Protein AF-A0A368GY39-F1 (afdb_monomer)

Mean predicted aligned error: 15.35 Å

Radius of gyration: 27.42 Å; Cα contacts (8 Å, |Δi|>4): 66; chains: 1; bounding box: 76×45×82 Å

InterPro domains:
  IPR006603 PQ-loop repeat [PF04193] (67-121)
  IPR006603 PQ-loop repeat [SM00679] (81-112)
  IPR051415 Lysosomal/Vacuolar Amino Acid Transporter 1 [PTHR16201] (25-160)

Solvent-accessible surface area (backbone atoms only — not comparable to full-atom values): 10770 Å² total; per-residue (Å²): 143,85,81,95,78,90,88,80,71,76,75,67,58,60,67,63,50,58,67,48,60,71,62,62,65,78,75,72,81,86,69,96,78,90,82,91,85,83,91,85,89,80,92,65,90,56,59,68,61,51,57,61,60,58,65,46,59,99,66,52,94,46,73,66,50,50,50,51,47,51,53,39,38,51,51,33,50,52,50,52,64,56,47,51,59,51,54,51,50,35,64,74,64,59,46,58,84,93,64,65,63,66,59,51,53,54,50,35,53,54,24,48,53,50,36,49,51,53,61,74,65,52,84,45,72,64,58,46,62,56,45,36,38,62,40,48,33,25,47,49,46,36,54,55,47,52,52,51,52,52,50,38,54,56,33,52,52,54,53,48,55,54,52,52,54,54,48,53,56,54,53,59,55,57,68,72,76,114

Sequence (178 aa):
MGYSFFKGSTIVVPCIALSSLGSFCLLSDNSYAPRAARSAPVAINTRSYLEHALQMWPIFESYTDMLGYIVGSVAALCYFGGRIPQIIKNYQRKSCAGLSLLMFYIIVAGNLTYGVSVLLATTGWLFFLRHLPWLAGSLGCVMFDIVVISQYYYYSKKKQESADIERERLLENSDHDE

Foldseek 3Di:
DDDDDPPPPPVVVVVVVVVVVVVVVVVPPPDPDDDDDDDDDDDDPPVVVVVVVVVPPPLDPDPVLVVVLVVLQVVLVVVVVVLVVVLVVLVVVLAPPPDDLVVLVVLLVVLVVVLVVQVVVDPDPSSCVSCVSSNSSSVVSNVSSVSSVVSNVSSVVVVVVVVVVVVVVVVVVVVVVD

pLDDT: mean 73.0, std 19.27, range [34.75, 94.75]

Structure (mmCIF, N/CA/C/O backbone):
data_AF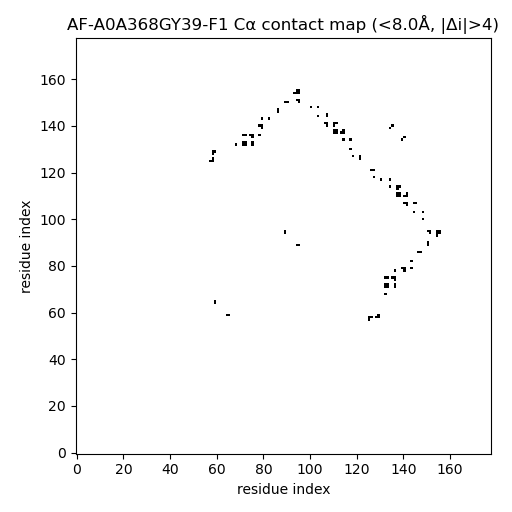-A0A368GY39-F1
#
_entry.id   AF-A0A368GY39-F1
#
loop_
_atom_site.group_PDB
_atom_site.id
_atom_site.type_symbol
_atom_site.label_atom_id
_atom_site.label_alt_id
_atom_site.label_comp_id
_atom_site.label_asym_id
_atom_site.label_entity_id
_atom_site.label_seq_id
_atom_site.pdbx_PDB_ins_code
_atom_site.Cartn_x
_atom_site.Cartn_y
_atom_site.Cartn_z
_atom_site.occupancy
_atom_site.B_iso_or_equiv
_atom_site.auth_seq_id
_atom_site.auth_comp_id
_atom_site.auth_asym_id
_atom_site.auth_atom_id
_atom_site.pdbx_PDB_model_num
ATOM 1 N N . MET A 1 1 ? -3.976 32.400 25.950 1.00 40.94 1 MET A N 1
ATOM 2 C CA . MET A 1 1 ? -4.988 31.388 25.581 1.00 40.94 1 MET A CA 1
ATOM 3 C C . MET A 1 1 ? -4.713 30.961 24.148 1.00 40.94 1 MET A C 1
ATOM 5 O O . MET A 1 1 ? -4.960 31.742 23.242 1.00 40.94 1 MET A O 1
ATOM 9 N N . GLY A 1 2 ? -4.104 29.797 23.944 1.00 42.91 2 GLY A N 1
ATOM 10 C CA . GLY A 1 2 ? -3.821 29.264 22.615 1.00 42.91 2 GLY A CA 1
ATOM 11 C C . GLY A 1 2 ? -4.377 27.857 22.499 1.00 42.91 2 GLY A C 1
ATOM 12 O O . GLY A 1 2 ? -4.103 27.061 23.381 1.00 42.91 2 GLY A O 1
ATOM 13 N N . TYR A 1 3 ? -5.121 27.596 21.425 1.00 38.47 3 TYR A N 1
ATOM 14 C CA . TYR A 1 3 ? -5.355 26.297 20.782 1.00 38.47 3 TYR A CA 1
ATOM 15 C C . TYR A 1 3 ? -5.772 26.650 19.341 1.00 38.47 3 TYR A C 1
ATOM 17 O O . TYR A 1 3 ? -6.801 27.276 19.129 1.00 38.47 3 TYR A O 1
ATOM 25 N N . SER A 1 4 ? -4.876 26.573 18.355 1.00 44.72 4 SER A N 1
ATOM 26 C CA . SER A 1 4 ? -4.521 25.346 17.629 1.00 44.72 4 SER A CA 1
ATOM 27 C C . SER A 1 4 ? -5.750 24.701 16.974 1.00 44.72 4 SER A C 1
ATOM 29 O O . SER A 1 4 ? -6.229 23.653 17.391 1.00 44.72 4 SER A O 1
ATOM 31 N N . PHE A 1 5 ? -6.273 25.362 15.943 1.00 41.69 5 PHE A N 1
ATOM 32 C CA . PHE A 1 5 ? -7.266 24.822 15.018 1.00 41.69 5 PHE A CA 1
ATOM 33 C C . PHE A 1 5 ? -6.799 25.207 13.606 1.00 41.69 5 PHE A C 1
ATOM 35 O O . PHE A 1 5 ? -6.302 26.311 13.418 1.00 41.69 5 PHE A O 1
ATOM 42 N N . PHE A 1 6 ? -6.895 24.288 12.643 1.00 38.88 6 PHE A N 1
ATOM 43 C CA . PHE A 1 6 ? -6.307 24.344 11.288 1.00 38.88 6 PHE A CA 1
ATOM 44 C C . PHE A 1 6 ? -4.801 24.044 11.142 1.00 38.88 6 PHE A C 1
ATOM 46 O O . PHE A 1 6 ? -4.017 24.835 10.628 1.00 38.88 6 PHE A O 1
ATOM 53 N N . LYS A 1 7 ? -4.402 22.809 11.470 1.00 38.75 7 LYS A N 1
ATOM 54 C CA . LYS A 1 7 ? -3.185 22.176 10.911 1.00 38.75 7 LYS A CA 1
ATOM 55 C C . LYS A 1 7 ? -3.458 20.754 10.388 1.00 38.75 7 LYS A C 1
ATOM 57 O O . LYS A 1 7 ? -2.655 19.850 10.573 1.00 38.75 7 LYS A O 1
ATOM 62 N N . GLY A 1 8 ? -4.625 20.547 9.766 1.00 42.16 8 GLY A N 1
ATOM 63 C CA . GLY A 1 8 ? -5.087 19.225 9.307 1.00 42.16 8 GLY A CA 1
ATOM 64 C C . GLY A 1 8 ? -4.958 18.941 7.804 1.00 42.16 8 GLY A C 1
ATOM 65 O O . GLY A 1 8 ? -4.873 17.779 7.425 1.00 42.16 8 GLY A O 1
ATOM 66 N N . SER A 1 9 ? -4.902 19.964 6.942 1.00 48.09 9 SER A N 1
ATOM 67 C CA . SER A 1 9 ? -5.079 19.768 5.486 1.00 48.09 9 SER A CA 1
ATOM 68 C C . SER A 1 9 ? -3.835 20.038 4.629 1.00 48.09 9 SER A C 1
ATOM 70 O O . SER A 1 9 ? -3.860 19.815 3.424 1.00 48.09 9 SER A O 1
ATOM 72 N N . THR A 1 10 ? -2.721 20.476 5.220 1.00 43.72 10 THR A N 1
ATOM 73 C CA . THR A 1 10 ? -1.521 20.902 4.466 1.00 43.72 10 THR A CA 1
ATOM 74 C C . THR A 1 10 ? -0.549 19.754 4.144 1.00 43.72 10 THR A C 1
ATOM 76 O O . THR A 1 10 ? 0.378 19.943 3.369 1.00 43.72 10 THR A O 1
ATOM 79 N N . ILE A 1 11 ? -0.760 18.546 4.685 1.00 50.62 11 ILE A N 1
ATOM 80 C CA . ILE A 1 11 ? 0.135 17.385 4.470 1.00 50.62 11 ILE A CA 1
ATOM 81 C C . ILE A 1 11 ? -0.297 16.508 3.283 1.00 50.62 11 ILE A C 1
ATOM 83 O O . ILE A 1 11 ? 0.504 15.733 2.774 1.00 50.62 11 ILE A O 1
ATOM 87 N N . VAL A 1 12 ? -1.532 16.645 2.790 1.00 48.19 12 VAL A N 1
ATOM 88 C CA . VAL A 1 12 ? -2.035 15.805 1.682 1.00 48.19 12 VAL A CA 1
ATOM 89 C C . VAL A 1 12 ? -1.758 16.434 0.307 1.00 48.19 12 VAL A C 1
ATOM 91 O O . VAL A 1 12 ? -1.612 15.734 -0.690 1.00 48.19 12 VAL A O 1
ATOM 94 N N . VAL A 1 13 ? -1.587 17.757 0.262 1.00 45.22 13 VAL A N 1
ATOM 95 C CA . VAL A 1 13 ? -1.298 18.530 -0.958 1.00 45.22 13 VAL A CA 1
ATOM 96 C C . VAL A 1 13 ? 0.138 18.354 -1.513 1.00 45.22 13 VAL A C 1
ATOM 98 O O . VAL A 1 13 ? 0.280 18.333 -2.736 1.00 45.22 13 VAL A O 1
ATOM 101 N N . PRO A 1 14 ? 1.212 18.133 -0.722 1.00 47.28 14 PRO A N 1
ATOM 102 C CA . PRO A 1 14 ? 2.559 17.972 -1.276 1.00 47.28 14 PRO A CA 1
ATOM 103 C C . PRO A 1 14 ? 2.779 16.617 -1.970 1.00 47.28 14 PRO A C 1
ATOM 105 O O . PRO A 1 14 ? 3.635 16.516 -2.845 1.00 47.28 14 PRO A O 1
ATOM 108 N N . CYS A 1 15 ? 2.012 15.575 -1.632 1.00 47.25 15 CYS A N 1
ATOM 109 C CA . CYS A 1 15 ? 2.195 14.240 -2.219 1.00 47.25 15 CYS A CA 1
ATOM 110 C C . CYS A 1 15 ? 1.589 14.106 -3.625 1.00 47.25 15 CYS A C 1
ATOM 112 O O . CYS A 1 15 ? 2.069 13.296 -4.411 1.00 47.25 15 CYS A O 1
ATOM 114 N N . ILE A 1 16 ? 0.589 14.927 -3.963 1.00 52.94 16 ILE A N 1
ATOM 115 C CA . ILE A 1 16 ? 0.012 14.996 -5.317 1.00 52.94 16 ILE A CA 1
ATOM 116 C C . ILE A 1 16 ? 0.811 15.976 -6.200 1.00 52.94 16 ILE A C 1
ATOM 118 O O . ILE A 1 16 ? 0.886 15.808 -7.412 1.00 52.94 16 ILE A O 1
ATOM 122 N N . ALA A 1 17 ? 1.494 16.963 -5.608 1.00 43.97 17 ALA A N 1
ATOM 123 C CA . ALA A 1 17 ? 2.395 17.849 -6.348 1.00 43.97 17 ALA A CA 1
ATOM 124 C C . ALA A 1 17 ? 3.682 17.134 -6.815 1.00 43.97 17 ALA A C 1
ATOM 126 O O . ALA A 1 17 ? 4.183 17.407 -7.907 1.00 43.97 17 ALA A O 1
ATOM 127 N N . LEU A 1 18 ? 4.196 16.169 -6.044 1.00 51.00 18 LEU A N 1
ATOM 128 C CA . LEU A 1 18 ? 5.424 15.438 -6.393 1.00 51.00 18 LEU A CA 1
ATOM 129 C C . LEU A 1 18 ? 5.254 14.448 -7.558 1.00 51.00 18 LEU A C 1
ATOM 131 O O . LEU A 1 18 ? 6.231 14.173 -8.250 1.00 51.00 18 LEU A O 1
ATOM 135 N N . SER A 1 19 ? 4.037 13.978 -7.849 1.00 51.28 19 SER A N 1
ATOM 136 C CA . SER A 1 19 ? 3.765 13.216 -9.078 1.00 51.28 19 SER A CA 1
ATOM 137 C C . SER A 1 19 ? 3.679 14.104 -10.327 1.00 51.28 19 SER A C 1
ATOM 139 O O . SER A 1 19 ? 3.846 13.608 -11.439 1.00 51.28 19 SER A O 1
ATOM 141 N N . SER A 1 20 ? 3.496 15.421 -10.169 1.00 49.22 20 SER A N 1
ATOM 142 C CA . SER A 1 20 ? 3.434 16.372 -11.291 1.00 49.22 20 SER A CA 1
ATOM 143 C C . SER A 1 20 ? 4.799 16.935 -11.716 1.00 49.22 20 SER A C 1
ATOM 145 O O . SER A 1 20 ? 4.972 17.302 -12.876 1.00 49.22 20 SER A O 1
ATOM 147 N N . LEU A 1 21 ? 5.808 16.917 -10.836 1.00 49.69 21 LEU A N 1
ATOM 148 C CA . LEU A 1 21 ? 7.171 17.363 -11.169 1.00 49.69 21 LEU A CA 1
ATOM 149 C C . LEU A 1 21 ? 7.910 16.400 -12.113 1.00 49.69 21 LEU A C 1
ATOM 151 O O . LEU A 1 21 ? 8.754 16.839 -12.887 1.00 49.69 21 LEU A O 1
ATOM 155 N N . GLY A 1 22 ? 7.546 15.113 -12.126 1.00 43.81 22 GLY A N 1
ATOM 156 C CA . GLY A 1 22 ? 8.064 14.156 -13.112 1.00 43.81 22 GLY A CA 1
ATOM 157 C C . GLY A 1 22 ? 7.484 14.350 -14.519 1.00 43.81 22 GLY A C 1
ATOM 158 O O . GLY A 1 22 ? 8.148 14.040 -15.502 1.00 43.81 22 GLY A O 1
ATOM 159 N N . SER A 1 23 ? 6.272 14.908 -14.628 1.00 47.88 23 SER A N 1
ATOM 160 C CA . SER A 1 23 ? 5.626 15.183 -15.923 1.00 47.88 23 SER A CA 1
ATOM 161 C C . SER A 1 23 ? 5.999 16.546 -16.517 1.00 47.88 23 SER A C 1
ATOM 163 O O . SER A 1 23 ? 5.794 16.757 -17.708 1.00 47.88 23 SER A O 1
ATOM 165 N N . PHE A 1 24 ? 6.581 17.463 -15.737 1.00 44.16 24 PHE A N 1
ATOM 166 C CA . PHE A 1 24 ? 6.947 18.798 -16.230 1.00 44.16 24 PHE A CA 1
ATOM 167 C C . PHE A 1 24 ? 8.314 18.849 -16.939 1.00 44.16 24 PHE A C 1
ATOM 169 O O . PHE A 1 24 ? 8.590 19.798 -17.668 1.00 44.16 24 PHE A O 1
ATOM 176 N N . CYS A 1 25 ? 9.151 17.813 -16.808 1.00 46.44 25 CYS A N 1
ATOM 177 C CA . CYS A 1 25 ? 10.427 17.729 -17.534 1.00 46.44 25 CYS A CA 1
ATOM 178 C C . CYS A 1 25 ? 10.303 17.163 -18.961 1.00 46.44 25 CYS A C 1
ATOM 180 O O . CYS A 1 25 ? 11.253 17.273 -19.726 1.00 46.44 25 CYS A O 1
ATOM 182 N N . LEU A 1 26 ? 9.150 16.606 -19.358 1.00 48.50 26 LEU A N 1
ATOM 183 C CA . LEU A 1 26 ? 8.950 16.052 -20.710 1.00 48.50 26 LEU A CA 1
ATOM 184 C C . LEU A 1 26 ? 8.443 17.071 -21.744 1.00 48.50 26 LEU A C 1
ATOM 186 O O . LEU A 1 26 ? 8.218 16.711 -22.896 1.00 48.50 26 LEU A O 1
ATOM 190 N N . LEU A 1 27 ? 8.288 18.344 -21.364 1.00 44.12 27 LEU A N 1
ATOM 191 C CA . LEU A 1 27 ? 7.911 19.428 -22.282 1.00 44.12 27 LEU A CA 1
ATOM 192 C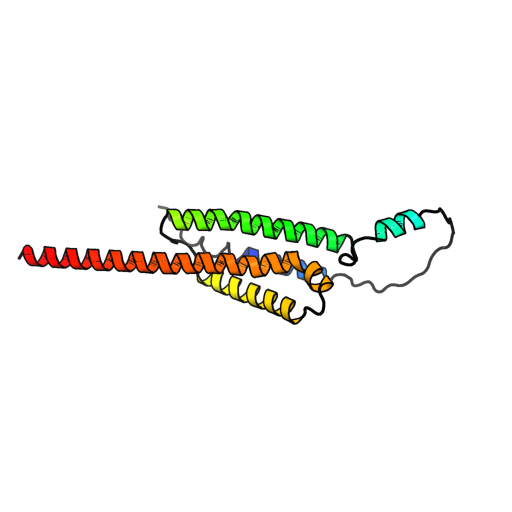 C . LEU A 1 27 ? 9.052 20.420 -22.576 1.00 44.12 27 LEU A C 1
ATOM 194 O O . LEU A 1 27 ? 8.808 21.442 -23.211 1.00 44.12 27 LEU A O 1
ATOM 198 N N . SER A 1 28 ? 10.295 20.123 -22.170 1.00 44.12 28 SER A N 1
ATOM 199 C CA . SER A 1 28 ? 11.453 21.008 -22.389 1.00 44.12 28 SER A CA 1
ATOM 200 C C . SER A 1 28 ? 12.537 20.433 -23.312 1.00 44.12 28 SER A C 1
ATOM 202 O O . SER A 1 28 ? 13.692 20.825 -23.191 1.00 44.12 28 SER A O 1
ATOM 204 N N . ASP A 1 29 ? 12.186 19.575 -24.269 1.00 38.53 29 ASP A N 1
ATOM 205 C CA . ASP A 1 29 ? 13.062 19.281 -25.414 1.00 38.53 29 ASP A CA 1
ATOM 206 C C . ASP A 1 29 ? 12.445 19.827 -26.704 1.00 38.53 29 ASP A C 1
ATOM 208 O O . ASP A 1 29 ? 12.032 19.115 -27.617 1.00 38.53 29 ASP A O 1
ATOM 212 N N . ASN A 1 30 ? 12.386 21.158 -26.775 1.00 52.69 30 ASN A N 1
ATOM 213 C CA . ASN A 1 30 ? 12.354 21.851 -28.053 1.00 52.69 30 ASN A CA 1
ATOM 214 C C . ASN A 1 30 ? 13.797 22.044 -28.525 1.00 52.69 30 ASN A C 1
ATOM 216 O O . ASN A 1 30 ? 14.423 23.050 -28.195 1.00 52.69 30 ASN A O 1
ATOM 220 N N . SER A 1 31 ? 14.331 21.083 -29.277 1.00 39.62 31 SER A N 1
ATOM 221 C CA . SER A 1 31 ? 15.479 21.294 -30.169 1.00 39.62 31 SER A CA 1
ATOM 222 C C . SER A 1 31 ? 15.556 20.190 -31.223 1.00 39.62 31 SER A C 1
ATOM 224 O O . SER A 1 31 ? 16.428 19.327 -31.210 1.00 39.62 31 SER A O 1
ATOM 226 N N . TYR A 1 32 ? 14.657 20.262 -32.206 1.00 41.59 32 TYR A N 1
ATOM 227 C CA . TYR A 1 32 ? 15.000 19.823 -33.555 1.00 41.59 32 TYR A CA 1
ATOM 228 C C . TYR A 1 32 ? 16.044 20.800 -34.115 1.00 41.59 32 TYR A C 1
ATOM 230 O O . TYR A 1 32 ? 15.699 21.907 -34.520 1.00 41.59 32 TYR A O 1
ATOM 238 N N . ALA A 1 33 ? 17.317 20.407 -34.152 1.00 36.38 33 ALA A N 1
ATOM 239 C CA . ALA A 1 33 ? 18.326 21.081 -34.968 1.00 36.38 33 ALA A CA 1
ATOM 240 C C . ALA A 1 33 ? 19.382 20.073 -35.470 1.00 36.38 33 ALA A C 1
ATOM 242 O O . ALA A 1 33 ? 20.082 19.467 -34.659 1.00 36.38 33 ALA A O 1
ATOM 243 N N . PRO A 1 34 ? 19.527 19.881 -36.795 1.00 54.12 34 PRO A N 1
ATOM 244 C CA . PRO A 1 34 ? 20.523 18.992 -37.383 1.00 54.12 34 PRO A CA 1
ATOM 245 C C . PRO A 1 34 ? 21.789 19.770 -37.782 1.00 54.12 34 PRO A C 1
ATOM 247 O O . PRO A 1 34 ? 21.674 20.815 -38.418 1.00 54.12 34 PRO A O 1
ATOM 250 N N . ARG A 1 35 ? 23.001 19.246 -37.527 1.00 34.75 35 ARG A N 1
ATOM 251 C CA . ARG A 1 35 ? 24.164 19.468 -38.417 1.00 34.75 35 ARG A CA 1
ATOM 252 C C . ARG A 1 35 ? 25.357 18.559 -38.116 1.00 34.75 35 ARG A C 1
ATOM 254 O O . ARG A 1 35 ? 25.792 18.412 -36.983 1.00 34.75 35 ARG A O 1
ATOM 261 N N . ALA A 1 36 ? 25.899 18.019 -39.200 1.00 45.38 36 ALA A N 1
ATOM 262 C CA . ALA A 1 36 ? 27.104 17.212 -39.308 1.00 45.38 36 ALA A CA 1
ATOM 263 C C . ALA A 1 36 ? 28.407 17.893 -38.836 1.00 45.38 36 ALA A C 1
ATOM 265 O O . ALA A 1 36 ? 28.586 19.090 -39.056 1.00 45.38 36 ALA A O 1
ATOM 266 N N . ALA A 1 37 ? 29.332 17.081 -38.301 1.00 37.97 37 ALA A N 1
ATOM 267 C CA . ALA A 1 37 ? 30.807 17.202 -38.253 1.00 37.97 37 ALA A CA 1
ATOM 268 C C . ALA A 1 37 ? 31.296 16.173 -37.202 1.00 37.97 37 ALA A C 1
ATOM 270 O O . ALA A 1 37 ? 30.699 16.101 -36.142 1.00 37.97 37 ALA A O 1
ATOM 271 N N . ARG A 1 38 ? 32.330 15.337 -37.330 1.00 35.88 38 ARG A N 1
ATOM 272 C CA . ARG A 1 38 ? 33.527 15.263 -38.174 1.00 35.88 38 ARG A CA 1
ATOM 273 C C . ARG A 1 38 ? 34.103 13.836 -38.053 1.00 35.88 38 ARG A C 1
ATOM 275 O O . ARG A 1 38 ? 33.939 13.171 -37.039 1.00 35.88 38 ARG A O 1
ATOM 282 N N . SER A 1 39 ? 34.810 13.421 -39.092 1.00 40.66 39 SER A N 1
ATOM 283 C CA . SER A 1 39 ? 35.635 12.215 -39.247 1.00 40.66 39 SER A CA 1
ATOM 284 C C . SER A 1 39 ? 36.814 12.084 -38.263 1.00 40.66 39 SER A C 1
ATOM 286 O O . SER A 1 39 ? 37.534 13.064 -38.088 1.00 40.66 39 SER A O 1
ATOM 288 N N . ALA A 1 40 ? 37.094 10.869 -37.762 1.00 40.62 40 ALA A N 1
ATOM 289 C CA . ALA A 1 40 ? 38.369 10.131 -37.937 1.00 40.62 40 ALA A CA 1
ATOM 290 C C . ALA A 1 40 ? 38.369 8.778 -37.167 1.00 40.62 40 ALA A C 1
ATOM 292 O O . ALA A 1 40 ? 37.724 8.686 -36.122 1.00 40.62 40 ALA A O 1
ATOM 293 N N . PRO A 1 41 ? 39.068 7.728 -37.654 1.00 54.53 41 PRO A N 1
ATOM 294 C CA . PRO A 1 41 ? 38.954 6.359 -37.153 1.00 54.53 41 PRO A CA 1
ATOM 295 C C . PRO A 1 41 ? 40.089 5.980 -36.188 1.00 54.53 41 PRO A C 1
ATOM 297 O O . PRO A 1 41 ? 41.255 6.226 -36.477 1.00 54.53 41 PRO A O 1
ATOM 300 N N . VAL A 1 42 ? 39.768 5.282 -35.097 1.00 43.88 42 VAL A N 1
ATOM 301 C CA . VAL A 1 42 ? 40.723 4.443 -34.354 1.00 43.88 42 VAL A CA 1
ATOM 302 C C . VAL A 1 42 ? 39.982 3.182 -33.911 1.00 43.88 42 VAL A C 1
ATOM 304 O O . VAL A 1 42 ? 39.212 3.181 -32.954 1.00 43.88 42 VAL A O 1
ATOM 307 N N . ALA A 1 43 ? 40.188 2.104 -34.664 1.00 51.34 43 ALA A N 1
ATOM 308 C CA . ALA A 1 43 ? 39.744 0.764 -34.314 1.00 51.34 43 ALA A CA 1
ATOM 309 C C . ALA A 1 43 ? 40.665 0.203 -33.218 1.00 51.34 43 ALA A C 1
ATOM 311 O O . ALA A 1 43 ? 41.642 -0.481 -33.503 1.00 51.34 43 ALA A O 1
ATOM 312 N N . ILE A 1 44 ? 40.372 0.525 -31.957 1.00 51.97 44 ILE A N 1
ATOM 313 C CA . ILE A 1 44 ? 40.875 -0.241 -30.811 1.00 51.97 44 ILE A CA 1
ATOM 314 C C . ILE A 1 44 ? 39.860 -1.348 -30.533 1.00 51.97 44 ILE A C 1
ATOM 316 O O . ILE A 1 44 ? 38.650 -1.144 -30.645 1.00 51.97 44 ILE A O 1
ATOM 320 N N . ASN A 1 45 ? 40.371 -2.535 -30.217 1.00 55.25 45 ASN A N 1
ATOM 321 C CA . ASN A 1 45 ? 39.653 -3.781 -29.948 1.00 55.25 45 ASN A CA 1
ATOM 322 C C . ASN A 1 45 ? 38.824 -3.716 -28.640 1.00 55.25 45 ASN A C 1
ATOM 324 O O . ASN A 1 45 ? 38.944 -4.558 -27.759 1.00 55.25 45 ASN A O 1
ATOM 328 N N . THR A 1 46 ? 38.009 -2.672 -28.486 1.00 53.97 46 THR A N 1
ATOM 329 C CA . THR A 1 46 ? 37.111 -2.422 -27.351 1.00 53.97 46 THR A CA 1
ATOM 330 C C . THR A 1 46 ? 35.781 -3.149 -27.533 1.00 53.97 46 THR A C 1
ATOM 332 O O . THR A 1 46 ? 35.051 -3.356 -26.568 1.00 53.97 46 THR A O 1
ATOM 335 N N . ARG A 1 47 ? 35.456 -3.567 -28.766 1.00 52.81 47 ARG A N 1
ATOM 336 C CA . ARG A 1 47 ? 34.181 -4.222 -29.070 1.00 52.81 47 ARG A CA 1
ATOM 337 C C . ARG A 1 47 ? 34.002 -5.543 -28.326 1.00 52.81 47 ARG A C 1
ATOM 339 O O . ARG A 1 47 ? 32.923 -5.764 -27.813 1.00 52.81 47 ARG A O 1
ATOM 346 N N . SER A 1 48 ? 35.021 -6.383 -28.161 1.00 50.94 48 SER A N 1
ATOM 347 C CA . SER A 1 48 ? 34.819 -7.712 -27.551 1.00 50.94 48 SER A CA 1
ATOM 348 C C . SER A 1 48 ? 34.380 -7.666 -26.079 1.00 50.94 48 SER A C 1
ATOM 350 O O . SER A 1 48 ? 33.514 -8.441 -25.678 1.00 50.94 48 SER A O 1
ATOM 352 N N . TYR A 1 49 ? 34.917 -6.732 -25.290 1.00 49.28 49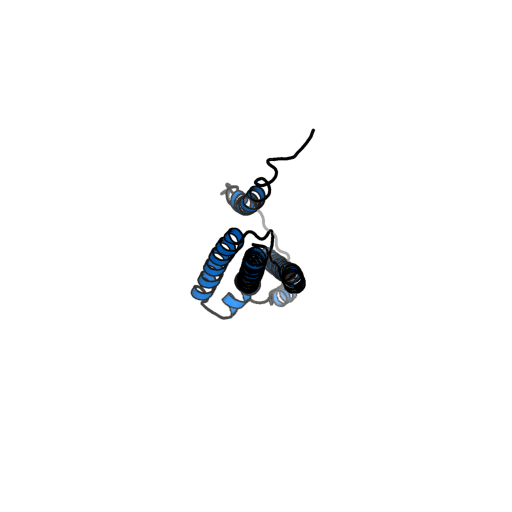 TYR A N 1
ATOM 353 C CA . TYR A 1 49 ? 34.538 -6.535 -23.886 1.00 49.28 49 TYR A CA 1
ATOM 354 C C . TYR A 1 49 ? 33.206 -5.805 -23.739 1.00 49.28 49 TYR A C 1
ATOM 356 O O . TYR A 1 49 ? 32.436 -6.110 -22.832 1.00 49.28 49 TYR A O 1
ATOM 364 N N . LEU A 1 50 ? 32.920 -4.870 -24.647 1.00 50.59 50 LEU A N 1
ATOM 365 C CA . LEU A 1 50 ? 31.657 -4.141 -24.673 1.00 50.59 50 LEU A CA 1
ATOM 366 C C . LEU A 1 50 ? 30.506 -5.058 -25.099 1.00 50.59 50 LEU A C 1
ATOM 368 O O . LEU A 1 50 ? 29.443 -4.963 -24.516 1.00 50.59 50 LEU A O 1
ATOM 372 N N . GLU A 1 51 ? 30.736 -6.006 -26.010 1.00 46.84 51 GLU A N 1
ATOM 373 C CA . GLU A 1 51 ? 29.766 -7.029 -26.434 1.00 46.84 51 GLU A CA 1
ATOM 374 C C . GLU A 1 51 ? 29.496 -8.076 -25.329 1.00 46.84 51 GLU A C 1
ATOM 376 O O . GLU A 1 51 ? 28.367 -8.530 -25.181 1.00 46.84 51 GLU A O 1
ATOM 381 N N . HIS A 1 52 ? 30.483 -8.403 -24.479 1.00 51.78 52 HIS A N 1
ATOM 382 C CA . HIS A 1 52 ? 30.270 -9.268 -23.300 1.00 51.78 52 HIS A CA 1
ATOM 383 C C . HIS A 1 52 ? 29.632 -8.516 -22.119 1.00 51.78 52 HIS A C 1
ATOM 385 O O . HIS A 1 52 ? 28.841 -9.093 -21.379 1.00 51.78 52 HIS A O 1
ATOM 391 N N . ALA A 1 53 ? 29.920 -7.222 -21.954 1.00 53.47 53 ALA A N 1
ATOM 392 C CA . ALA A 1 53 ? 29.207 -6.353 -21.014 1.00 53.47 53 ALA A CA 1
ATOM 393 C C . ALA A 1 53 ? 27.787 -5.994 -21.506 1.00 53.47 53 ALA A C 1
ATOM 395 O O . ALA A 1 53 ? 26.907 -5.743 -20.686 1.00 53.47 53 ALA A O 1
ATOM 396 N N . LEU A 1 54 ? 27.556 -6.016 -22.827 1.00 49.66 54 LEU A N 1
ATOM 397 C CA . LEU A 1 54 ? 26.255 -5.908 -23.506 1.00 49.66 54 LEU A CA 1
ATOM 398 C C . LEU A 1 54 ? 25.461 -7.212 -23.504 1.00 49.66 54 LEU A C 1
ATOM 400 O O . LEU A 1 54 ? 24.281 -7.191 -23.838 1.00 49.66 54 LEU A O 1
ATOM 404 N N . GLN A 1 55 ? 26.013 -8.294 -22.953 1.00 50.81 55 GLN A N 1
ATOM 405 C CA . GLN A 1 55 ? 25.194 -9.337 -22.336 1.00 50.81 55 GLN A CA 1
ATOM 406 C C . GLN A 1 55 ? 24.584 -8.843 -21.003 1.00 50.81 55 GLN A C 1
ATOM 408 O O . GLN A 1 55 ? 24.345 -9.603 -20.065 1.00 50.81 55 GLN A O 1
ATOM 413 N N . MET A 1 56 ? 24.327 -7.5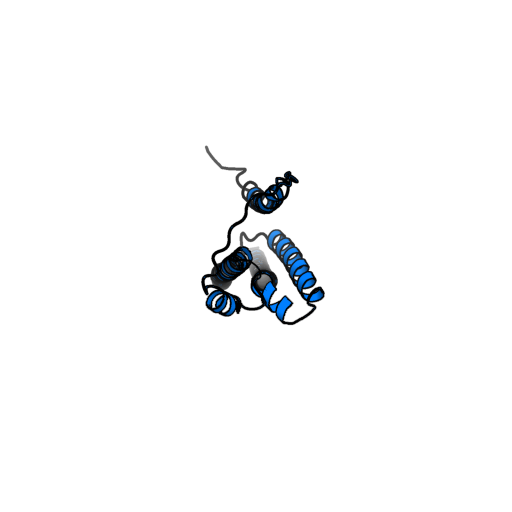34 -20.928 1.00 52.97 56 MET A N 1
ATOM 414 C CA . MET A 1 56 ? 23.345 -6.916 -20.069 1.00 52.97 56 MET A CA 1
ATOM 415 C C . MET A 1 56 ? 22.040 -7.663 -20.307 1.00 52.97 56 MET A C 1
ATOM 417 O O . MET A 1 56 ? 21.633 -7.896 -21.444 1.00 52.97 56 MET A O 1
ATOM 421 N N . TRP A 1 57 ? 21.433 -8.128 -19.223 1.00 56.41 57 TRP A N 1
ATOM 422 C CA . TRP A 1 57 ? 20.192 -8.885 -19.272 1.00 56.41 57 TRP A CA 1
ATOM 423 C C . TRP A 1 57 ? 19.199 -8.200 -20.239 1.00 56.41 57 TRP A C 1
ATOM 425 O O . TRP A 1 57 ? 19.056 -6.980 -20.132 1.00 56.41 57 TRP A O 1
ATOM 435 N N . PRO A 1 58 ? 18.470 -8.928 -21.118 1.00 63.97 58 PRO A N 1
ATOM 436 C CA . PRO A 1 58 ? 17.526 -8.375 -22.117 1.00 63.97 58 PRO A CA 1
ATOM 437 C C . PRO A 1 58 ? 16.327 -7.584 -21.534 1.00 63.97 58 PRO A C 1
ATOM 439 O O . PRO A 1 58 ? 15.315 -7.375 -22.194 1.00 63.97 58 PRO A O 1
ATOM 442 N N . ILE A 1 59 ? 16.411 -7.189 -20.265 1.00 67.94 59 ILE A N 1
ATOM 443 C CA . ILE A 1 59 ? 15.457 -6.403 -19.494 1.00 67.94 59 ILE A CA 1
ATOM 444 C C . ILE A 1 59 ? 15.833 -4.910 -19.508 1.00 67.94 59 ILE A C 1
ATOM 446 O O . ILE A 1 59 ? 14.926 -4.085 -19.409 1.00 67.94 59 ILE A O 1
ATOM 450 N N . PHE A 1 60 ? 17.119 -4.551 -19.620 1.00 77.25 60 PHE A N 1
ATOM 451 C CA . PHE A 1 60 ? 17.584 -3.164 -19.480 1.00 77.25 60 PHE A CA 1
ATOM 452 C C . PHE A 1 60 ? 18.189 -2.651 -20.788 1.00 77.25 60 PHE A C 1
ATOM 454 O O . PHE A 1 60 ? 19.194 -3.188 -21.244 1.00 77.25 60 PHE A O 1
ATOM 461 N N . GLU A 1 61 ? 17.593 -1.605 -21.369 1.00 70.38 61 GLU A N 1
ATOM 462 C CA . GLU A 1 61 ? 18.131 -0.953 -22.573 1.00 70.38 61 GLU A CA 1
ATOM 463 C C . GLU A 1 61 ? 19.039 0.235 -22.234 1.00 70.38 61 GLU A C 1
ATOM 465 O O . GLU A 1 61 ? 19.980 0.529 -22.969 1.00 70.38 61 GLU A O 1
ATOM 470 N N . SER A 1 62 ? 18.792 0.899 -21.101 1.00 79.94 62 SER A N 1
ATOM 471 C CA . SER A 1 62 ? 19.555 2.065 -20.656 1.00 79.94 62 SER A CA 1
ATOM 472 C C . SER A 1 62 ? 19.999 1.961 -19.194 1.00 79.94 62 SER A C 1
ATOM 474 O O . SER A 1 62 ? 19.342 1.349 -18.348 1.00 79.94 62 SER A O 1
ATOM 476 N N . TYR A 1 63 ? 21.088 2.661 -18.857 1.00 77.69 63 TYR A N 1
ATOM 477 C CA . TYR A 1 63 ? 21.524 2.874 -17.471 1.00 77.69 63 TYR A CA 1
ATOM 478 C C . TYR A 1 63 ? 20.426 3.502 -16.602 1.00 77.69 63 TYR A C 1
ATOM 480 O O . TYR A 1 63 ? 20.324 3.194 -15.414 1.00 77.69 63 TYR A O 1
ATOM 488 N N . THR A 1 64 ? 19.581 4.355 -17.186 1.00 81.62 64 THR A N 1
ATOM 489 C CA . THR A 1 64 ? 18.431 4.953 -16.494 1.00 81.62 64 THR A CA 1
ATOM 490 C C . THR A 1 64 ? 17.411 3.902 -16.066 1.00 81.62 64 THR A C 1
ATOM 492 O O . THR A 1 64 ? 16.862 4.008 -14.970 1.00 81.62 64 THR A O 1
ATOM 495 N N . ASP A 1 65 ? 17.201 2.860 -16.874 1.00 80.44 65 ASP A N 1
ATOM 496 C CA . ASP A 1 65 ? 16.242 1.789 -16.584 1.00 80.44 65 ASP A CA 1
ATOM 497 C C . ASP A 1 65 ? 16.748 0.908 -15.448 1.00 80.44 65 ASP A C 1
ATOM 499 O O . ASP A 1 65 ? 15.995 0.559 -14.540 1.00 80.44 65 ASP A O 1
ATOM 503 N N . MET A 1 66 ? 18.048 0.602 -15.460 1.00 81.00 66 MET A N 1
ATOM 504 C CA . MET A 1 66 ? 18.694 -0.149 -14.387 1.00 81.00 66 MET A CA 1
ATOM 505 C C . MET A 1 66 ? 18.625 0.615 -13.059 1.00 81.00 66 MET A C 1
ATOM 507 O O . MET A 1 66 ? 18.244 0.048 -12.033 1.00 81.00 66 MET A O 1
ATOM 511 N N . LEU A 1 67 ? 18.942 1.916 -13.067 1.00 83.69 67 LEU A N 1
ATOM 512 C CA . LEU A 1 67 ? 18.827 2.759 -11.875 1.00 83.69 67 LEU A CA 1
ATOM 513 C C . LEU A 1 67 ? 17.376 2.852 -11.392 1.00 83.69 67 LEU A C 1
ATOM 515 O O . LEU A 1 67 ? 17.123 2.687 -10.199 1.00 83.69 67 LEU A O 1
ATOM 519 N N . GLY A 1 68 ? 16.421 3.049 -12.304 1.00 87.31 68 GLY A N 1
ATOM 520 C CA . GLY A 1 68 ? 14.993 3.075 -11.990 1.00 87.31 68 GLY A CA 1
ATOM 521 C C . GLY A 1 68 ? 14.504 1.767 -11.366 1.00 87.31 68 GLY A C 1
ATOM 522 O O . GLY A 1 68 ? 13.765 1.791 -10.382 1.00 87.31 68 GLY A O 1
ATOM 523 N N . TYR A 1 69 ? 14.976 0.628 -11.869 1.00 86.62 69 TYR A N 1
ATOM 524 C CA . TYR A 1 69 ? 14.656 -0.694 -11.338 1.00 86.62 69 TYR A CA 1
ATOM 525 C C . TYR A 1 69 ? 15.204 -0.895 -9.923 1.00 86.62 69 TYR A C 1
ATOM 527 O O . TYR A 1 69 ? 14.480 -1.361 -9.041 1.00 86.62 69 TYR A O 1
ATOM 535 N N . ILE A 1 70 ? 16.464 -0.521 -9.674 1.00 87.62 70 ILE A N 1
ATOM 536 C CA . ILE A 1 70 ? 17.091 -0.637 -8.349 1.00 87.62 70 ILE A CA 1
ATOM 537 C C . ILE A 1 70 ? 16.375 0.271 -7.349 1.00 87.62 70 ILE A C 1
ATOM 539 O O . ILE A 1 70 ? 15.956 -0.190 -6.288 1.00 87.62 70 ILE A O 1
ATOM 543 N N . VAL A 1 71 ? 16.188 1.546 -7.697 1.00 89.19 71 VAL A N 1
ATOM 544 C CA . VAL A 1 71 ? 15.517 2.523 -6.829 1.00 89.19 71 VAL A CA 1
ATOM 545 C C . VAL A 1 71 ? 14.078 2.096 -6.550 1.00 89.19 71 VAL A C 1
ATOM 547 O O . VAL A 1 71 ? 13.658 2.110 -5.395 1.00 89.19 71 VAL A O 1
ATOM 550 N N . GLY A 1 72 ? 13.340 1.652 -7.571 1.00 87.81 72 GLY A N 1
ATOM 551 C CA . GLY A 1 72 ? 11.982 1.131 -7.419 1.00 87.81 72 GLY A CA 1
ATOM 552 C C . GLY A 1 72 ? 11.921 -0.103 -6.518 1.00 87.81 72 GLY A C 1
ATOM 553 O O . GLY A 1 72 ? 11.056 -0.188 -5.647 1.00 87.81 72 GLY A O 1
ATOM 554 N N . SER A 1 73 ? 12.879 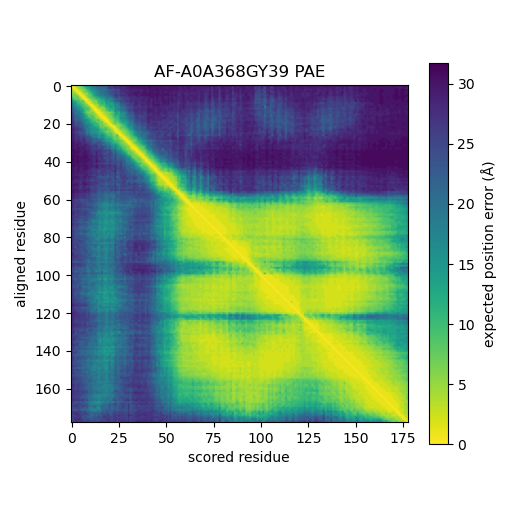-1.022 -6.659 1.00 86.81 73 SER A N 1
ATOM 555 C CA . SER A 1 73 ? 12.971 -2.227 -5.823 1.00 86.81 73 SER A CA 1
ATOM 556 C C . SER A 1 73 ? 13.247 -1.878 -4.361 1.00 86.81 73 SER A C 1
ATOM 558 O O . SER A 1 73 ? 12.567 -2.373 -3.463 1.00 86.81 73 SER A O 1
ATOM 560 N N . VAL A 1 74 ? 14.208 -0.985 -4.108 1.00 90.38 74 VAL A N 1
ATOM 561 C CA . VAL A 1 74 ? 14.527 -0.516 -2.752 1.00 90.38 74 VAL A CA 1
ATOM 562 C C . VAL A 1 74 ? 13.339 0.228 -2.146 1.00 90.38 74 VAL A C 1
ATOM 564 O O . VAL A 1 74 ? 12.999 -0.010 -0.990 1.00 90.38 74 VAL A O 1
ATOM 567 N N . ALA A 1 75 ? 12.660 1.077 -2.919 1.00 88.38 75 ALA A N 1
ATOM 568 C CA . ALA A 1 75 ? 11.470 1.785 -2.462 1.00 88.38 75 ALA A CA 1
ATOM 569 C C . ALA A 1 75 ? 10.345 0.816 -2.058 1.00 88.38 75 ALA A C 1
ATOM 571 O O . ALA A 1 75 ? 9.751 0.990 -0.992 1.00 88.38 75 ALA A O 1
ATOM 572 N N . ALA A 1 76 ? 10.096 -0.233 -2.850 1.00 88.88 76 ALA A N 1
ATOM 573 C CA . ALA A 1 76 ? 9.118 -1.267 -2.516 1.00 88.88 76 ALA A CA 1
ATOM 574 C C . ALA A 1 76 ? 9.487 -1.997 -1.212 1.00 88.88 76 ALA A C 1
ATOM 576 O O . ALA A 1 76 ? 8.647 -2.143 -0.323 1.00 88.88 76 ALA A O 1
ATOM 577 N N . LEU A 1 77 ? 10.758 -2.379 -1.043 1.00 89.56 77 LEU A N 1
ATOM 578 C CA . LEU A 1 77 ? 11.242 -3.019 0.184 1.00 89.56 77 LEU A CA 1
ATOM 579 C C . LEU A 1 77 ? 11.106 -2.107 1.409 1.00 89.56 77 LEU A C 1
ATOM 581 O O . LEU A 1 77 ? 10.622 -2.549 2.451 1.00 89.56 77 LEU A O 1
ATOM 585 N N . CYS A 1 78 ? 11.479 -0.833 1.286 1.00 88.88 78 CYS A N 1
ATOM 586 C CA . CYS A 1 78 ? 11.312 0.159 2.346 1.00 88.88 78 CYS A CA 1
ATOM 587 C C . CYS A 1 78 ? 9.836 0.349 2.716 1.00 88.88 78 CYS A C 1
ATOM 589 O O . CYS A 1 78 ? 9.508 0.448 3.899 1.00 88.88 78 CYS A O 1
ATOM 591 N N . TYR A 1 79 ? 8.933 0.354 1.731 1.00 87.06 79 TYR A N 1
ATOM 592 C CA . TYR A 1 79 ? 7.495 0.431 1.979 1.00 87.06 79 TYR A CA 1
ATOM 593 C C . TYR A 1 79 ? 6.998 -0.779 2.780 1.00 87.06 79 TYR A C 1
ATOM 595 O O . TYR A 1 79 ? 6.346 -0.607 3.813 1.00 87.06 79 TYR A O 1
ATOM 603 N N . PHE A 1 80 ? 7.352 -2.000 2.366 1.00 87.94 80 PHE A N 1
ATOM 604 C CA . PHE A 1 80 ? 6.985 -3.218 3.098 1.00 87.94 80 PHE A CA 1
ATOM 605 C C . PHE A 1 80 ? 7.559 -3.201 4.517 1.00 87.94 80 PHE A C 1
ATOM 607 O O . PHE A 1 80 ? 6.838 -3.440 5.489 1.00 87.94 80 PHE A O 1
ATOM 614 N N . GLY A 1 81 ? 8.833 -2.823 4.642 1.00 88.00 81 GLY A N 1
ATOM 615 C CA . GLY A 1 81 ? 9.526 -2.676 5.916 1.00 88.00 81 GLY A CA 1
ATOM 616 C C . GLY A 1 81 ? 8.883 -1.644 6.845 1.00 88.00 81 GLY A C 1
ATOM 617 O O . GLY A 1 81 ? 8.893 -1.839 8.055 1.00 88.00 81 GLY A O 1
ATOM 618 N N . GLY A 1 82 ? 8.270 -0.583 6.313 1.00 86.50 82 GLY A N 1
ATOM 619 C CA . GLY A 1 82 ? 7.523 0.407 7.097 1.00 86.50 82 GLY A CA 1
ATOM 620 C C . GLY A 1 82 ? 6.108 -0.042 7.479 1.00 86.50 82 GLY A C 1
ATOM 621 O O . GLY A 1 82 ? 5.632 0.259 8.578 1.00 86.50 82 GLY A O 1
ATOM 622 N N . ARG A 1 83 ? 5.432 -0.797 6.605 1.00 85.06 83 ARG A N 1
ATOM 623 C CA . ARG A 1 83 ? 4.059 -1.274 6.834 1.00 85.06 83 ARG A CA 1
ATOM 624 C C . ARG A 1 83 ? 3.972 -2.415 7.839 1.00 85.06 83 ARG A C 1
ATOM 626 O O . ARG A 1 83 ? 3.054 -2.420 8.657 1.00 85.06 83 ARG A O 1
ATOM 633 N N . ILE A 1 84 ? 4.925 -3.345 7.838 1.00 87.12 84 ILE A N 1
ATOM 634 C CA . ILE A 1 84 ? 4.914 -4.495 8.757 1.00 87.12 84 ILE A CA 1
ATOM 635 C C . ILE A 1 84 ? 4.894 -4.048 10.239 1.00 87.12 84 ILE A C 1
ATOM 637 O O . ILE A 1 84 ? 3.993 -4.466 10.973 1.00 87.12 84 ILE A O 1
ATOM 641 N N . PRO A 1 85 ? 5.773 -3.138 10.706 1.00 84.94 85 PRO A N 1
ATOM 642 C CA . PRO A 1 85 ? 5.720 -2.615 12.070 1.00 84.94 85 PRO A CA 1
ATOM 643 C C . PRO A 1 85 ? 4.411 -1.889 12.393 1.00 84.94 85 PRO A C 1
ATOM 645 O O . PRO A 1 85 ? 3.940 -1.956 13.529 1.00 84.94 85 PRO A O 1
ATOM 648 N N . GLN A 1 86 ? 3.811 -1.198 11.417 1.00 82.94 86 GLN A N 1
ATOM 649 C CA . GLN A 1 86 ? 2.521 -0.529 11.594 1.00 82.94 86 GLN A CA 1
ATOM 650 C C . GLN A 1 86 ? 1.403 -1.548 11.858 1.00 82.94 86 GLN A C 1
ATOM 652 O O . GLN A 1 86 ? 0.636 -1.383 12.806 1.00 82.94 86 GLN A O 1
ATOM 657 N N . ILE A 1 87 ? 1.357 -2.631 11.079 1.00 86.25 87 ILE A N 1
ATOM 658 C CA . ILE A 1 87 ? 0.398 -3.737 11.238 1.00 86.25 87 ILE A CA 1
ATOM 659 C C . ILE A 1 87 ? 0.569 -4.419 12.601 1.00 86.25 87 ILE A C 1
ATOM 661 O O . ILE A 1 87 ? -0.419 -4.696 13.285 1.00 86.25 87 ILE A O 1
ATOM 665 N N . ILE A 1 88 ? 1.813 -4.647 13.032 1.00 86.00 88 ILE A N 1
ATOM 666 C CA . ILE A 1 88 ? 2.109 -5.247 14.342 1.00 86.00 88 ILE A CA 1
ATOM 667 C C . ILE A 1 88 ? 1.647 -4.326 15.477 1.00 86.00 88 ILE A C 1
ATOM 669 O O . ILE A 1 88 ? 0.973 -4.777 16.404 1.00 86.00 88 ILE A O 1
ATOM 673 N N . LYS A 1 89 ? 1.947 -3.023 15.407 1.00 84.56 89 LYS A N 1
ATOM 674 C CA . LYS A 1 89 ? 1.513 -2.052 16.425 1.00 84.56 89 LYS A CA 1
ATOM 675 C C . LYS A 1 89 ? -0.008 -1.949 16.510 1.00 84.56 89 LYS A C 1
ATOM 677 O O . LYS A 1 89 ? -0.546 -1.907 17.615 1.00 84.56 89 LYS A O 1
ATOM 682 N N . ASN A 1 90 ? -0.703 -1.953 15.374 1.00 85.00 90 ASN A N 1
ATOM 683 C CA . ASN A 1 90 ? -2.166 -1.991 15.338 1.00 85.00 90 ASN A CA 1
ATOM 684 C C . ASN A 1 90 ? -2.701 -3.270 15.997 1.00 85.00 90 ASN A C 1
ATOM 686 O O . ASN A 1 90 ? -3.643 -3.218 16.790 1.00 85.00 90 ASN A O 1
ATOM 690 N N . TYR A 1 91 ? -2.056 -4.412 15.737 1.00 84.88 91 TYR A N 1
ATOM 691 C CA . TYR A 1 91 ? -2.421 -5.679 16.363 1.00 84.88 91 TYR A CA 1
ATOM 692 C C . TYR A 1 91 ? -2.225 -5.684 17.886 1.00 84.88 91 TYR A C 1
ATOM 694 O O . TYR A 1 91 ? -3.065 -6.232 18.605 1.00 84.88 91 TYR A O 1
ATOM 702 N N . GLN A 1 92 ? -1.151 -5.067 18.381 1.00 82.50 92 GLN A N 1
ATOM 703 C CA . GLN A 1 92 ? -0.863 -4.942 19.814 1.00 82.50 92 GLN A CA 1
ATOM 704 C C . GLN A 1 92 ? -1.827 -3.982 20.518 1.00 82.50 92 GLN A C 1
ATOM 706 O O . GLN A 1 92 ? -2.327 -4.293 21.593 1.00 82.50 92 GLN A O 1
ATOM 711 N N . ARG A 1 93 ? -2.128 -2.833 19.900 1.00 82.62 93 ARG A N 1
ATOM 712 C CA . ARG A 1 93 ? -3.008 -1.802 20.478 1.00 82.62 93 ARG A CA 1
ATOM 713 C C . ARG A 1 93 ? -4.492 -2.155 20.429 1.00 82.62 93 ARG A C 1
ATOM 715 O O . ARG A 1 93 ? -5.281 -1.478 21.079 1.00 82.62 93 ARG A O 1
ATOM 722 N N . LYS A 1 94 ? -4.880 -3.163 19.637 1.00 82.69 94 LYS A N 1
ATOM 723 C CA . LYS A 1 94 ? -6.282 -3.561 19.408 1.00 82.69 94 LYS A CA 1
ATOM 724 C C . LYS A 1 94 ? -7.179 -2.394 18.967 1.00 82.69 94 LYS A C 1
ATOM 726 O O . LYS A 1 94 ? -8.375 -2.381 19.235 1.00 82.69 94 LYS A O 1
ATOM 731 N N . SER A 1 95 ? -6.587 -1.396 18.314 1.00 74.50 95 SER A N 1
ATOM 732 C CA . SER A 1 95 ? -7.251 -0.165 17.903 1.00 74.50 95 SER A CA 1
ATOM 733 C C . SER A 1 95 ? -6.521 0.441 16.712 1.00 74.50 95 SER A C 1
ATOM 735 O O . SER A 1 95 ? -5.290 0.500 16.690 1.00 74.50 95 SER A O 1
ATOM 737 N N . CYS A 1 96 ? -7.293 0.925 15.741 1.00 77.19 96 CYS A N 1
ATOM 738 C CA . CYS A 1 96 ? -6.813 1.638 14.557 1.00 77.19 96 CYS A CA 1
ATOM 739 C C . CYS A 1 96 ? -7.207 3.129 14.600 1.00 77.19 96 CYS A C 1
ATOM 741 O O . CYS A 1 96 ? -7.518 3.728 13.571 1.00 77.19 96 CYS A O 1
ATOM 743 N N . ALA A 1 97 ? -7.248 3.729 15.796 1.00 71.69 97 ALA A N 1
ATOM 744 C CA . ALA A 1 97 ? -7.601 5.138 15.969 1.00 71.69 97 ALA A CA 1
ATOM 745 C C . ALA A 1 97 ? -6.611 6.070 15.239 1.00 71.69 97 ALA A C 1
ATOM 747 O O . ALA A 1 97 ? -5.396 5.912 15.359 1.00 71.69 97 ALA A O 1
ATOM 748 N N . GLY A 1 98 ? -7.139 7.052 14.499 1.00 72.44 98 GLY A N 1
ATOM 749 C CA . GLY A 1 98 ? -6.348 8.037 13.747 1.00 72.44 98 GLY A CA 1
ATOM 750 C C . GLY A 1 98 ? -5.972 7.627 12.317 1.00 72.44 98 GLY A C 1
ATOM 751 O O . GLY A 1 98 ? -5.244 8.359 11.651 1.00 72.44 98 GLY A O 1
ATOM 752 N N . LEU A 1 99 ? -6.462 6.485 11.826 1.00 77.81 99 LEU A N 1
ATOM 753 C CA . LEU A 1 99 ? -6.257 6.053 10.444 1.00 77.81 99 LEU A CA 1
ATOM 754 C C . LEU A 1 99 ? -7.365 6.597 9.522 1.00 77.81 99 LEU A C 1
ATOM 756 O O . LEU A 1 99 ? -8.549 6.413 9.802 1.00 77.81 99 LEU A O 1
ATOM 760 N N . SER A 1 100 ? -6.999 7.229 8.403 1.00 85.25 100 SER A N 1
ATOM 761 C CA . SER A 1 100 ? -7.965 7.675 7.385 1.00 85.25 100 SER A CA 1
ATOM 762 C C . SER A 1 100 ? -8.274 6.545 6.398 1.00 85.25 100 SER A C 1
ATOM 764 O O . SER A 1 100 ? -7.509 6.313 5.466 1.00 85.25 100 SER A O 1
ATOM 766 N N . LEU A 1 101 ? -9.396 5.839 6.581 1.00 82.69 101 LEU A N 1
ATOM 767 C CA . LEU A 1 101 ? -9.808 4.736 5.694 1.00 82.69 101 LEU A CA 1
ATOM 768 C C . LEU A 1 101 ? -9.974 5.155 4.228 1.00 82.69 101 LEU A C 1
ATOM 770 O O . LEU A 1 101 ? -9.631 4.396 3.326 1.00 82.69 101 LEU A O 1
ATOM 774 N N . LEU A 1 102 ? -10.472 6.368 3.983 1.00 84.81 102 LEU A N 1
ATOM 775 C CA . LEU A 1 102 ? -10.704 6.875 2.631 1.00 84.81 102 LEU A CA 1
ATOM 776 C C . LEU A 1 102 ? -9.396 6.962 1.834 1.00 84.81 102 LEU A C 1
ATOM 778 O O . LEU A 1 102 ? -9.365 6.600 0.660 1.00 84.81 102 LEU A O 1
ATOM 782 N N . MET A 1 103 ? -8.299 7.361 2.486 1.00 86.81 103 MET A N 1
ATOM 783 C CA . MET A 1 103 ? -6.971 7.373 1.869 1.00 86.81 103 MET A CA 1
ATOM 784 C C . MET A 1 103 ? -6.568 5.968 1.405 1.00 86.81 103 MET A C 1
ATOM 786 O O . MET A 1 103 ? -6.107 5.811 0.278 1.00 86.81 103 MET A O 1
ATOM 790 N N . PHE A 1 104 ? -6.778 4.948 2.241 1.00 87.12 104 PHE A N 1
ATOM 791 C CA . PHE A 1 104 ? -6.462 3.567 1.875 1.00 87.12 104 PHE A CA 1
ATOM 792 C C . PHE A 1 104 ? -7.309 3.084 0.700 1.00 87.12 104 PHE A C 1
ATOM 794 O O . PHE A 1 104 ? -6.765 2.475 -0.212 1.00 87.12 104 PHE A O 1
ATOM 801 N N . TYR A 1 105 ? -8.604 3.403 0.659 1.00 87.81 105 TYR A N 1
ATOM 802 C CA . TYR A 1 105 ? -9.454 3.010 -0.467 1.00 87.81 105 TYR A CA 1
ATOM 803 C C . TYR A 1 105 ? -9.013 3.623 -1.796 1.00 87.81 105 TYR A C 1
ATOM 805 O O . TYR A 1 105 ? -8.953 2.914 -2.799 1.00 87.81 105 TYR A O 1
ATOM 813 N N . ILE A 1 106 ? -8.646 4.907 -1.806 1.00 91.94 106 ILE A N 1
ATOM 814 C CA . ILE A 1 106 ? -8.130 5.561 -3.01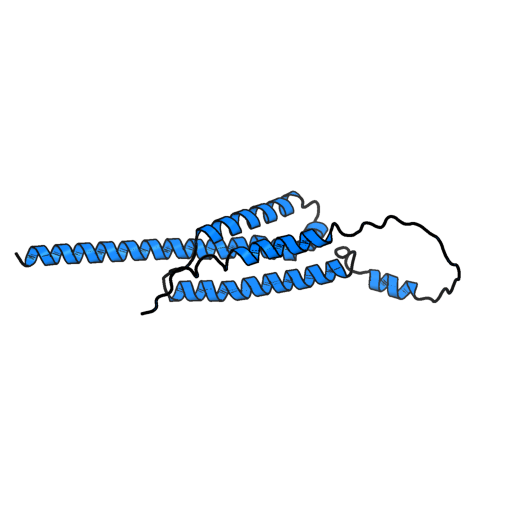6 1.00 91.94 106 ILE A CA 1
ATOM 815 C C . ILE A 1 106 ? -6.803 4.924 -3.450 1.00 91.94 106 ILE A C 1
ATOM 817 O O . ILE A 1 106 ? -6.615 4.635 -4.631 1.00 91.94 106 ILE A O 1
ATOM 821 N N . ILE A 1 107 ? -5.896 4.670 -2.503 1.00 91.00 107 ILE A N 1
ATOM 822 C CA . ILE A 1 107 ? -4.591 4.054 -2.785 1.00 91.00 107 ILE A CA 1
ATOM 823 C C . ILE A 1 107 ? -4.757 2.630 -3.320 1.00 91.00 107 ILE A C 1
ATOM 825 O O . ILE A 1 107 ? -4.097 2.266 -4.294 1.00 91.00 107 ILE A O 1
ATOM 829 N N . VAL A 1 108 ? -5.654 1.839 -2.727 1.00 90.44 108 VAL A N 1
ATOM 830 C CA . VAL A 1 108 ? -5.972 0.485 -3.191 1.00 90.44 108 VAL A CA 1
ATOM 831 C C . VAL A 1 108 ? -6.549 0.532 -4.600 1.00 90.44 108 VAL A C 1
ATOM 833 O O . VAL A 1 108 ? -6.077 -0.206 -5.456 1.00 90.44 108 VAL A O 1
ATOM 836 N N . ALA A 1 109 ? -7.509 1.417 -4.877 1.00 90.94 109 ALA A N 1
ATOM 837 C CA . ALA A 1 109 ? -8.100 1.541 -6.208 1.00 90.94 109 ALA A CA 1
ATOM 838 C C . ALA A 1 109 ? -7.059 1.931 -7.272 1.00 90.94 109 ALA A C 1
ATOM 840 O O . ALA A 1 109 ? -7.010 1.321 -8.342 1.00 90.94 109 ALA A O 1
ATOM 841 N N . GLY A 1 110 ? -6.189 2.900 -6.969 1.00 90.12 110 GLY A N 1
ATOM 842 C CA . GLY A 1 110 ? -5.125 3.332 -7.877 1.00 90.12 110 GLY A CA 1
ATOM 843 C C . GLY A 1 110 ? -4.107 2.227 -8.161 1.00 90.12 110 GLY A C 1
ATOM 844 O O . GLY A 1 110 ? -3.829 1.919 -9.320 1.00 90.12 110 GLY A O 1
ATOM 845 N N . ASN A 1 111 ? -3.596 1.579 -7.110 1.00 92.19 111 ASN A N 1
ATOM 846 C CA . ASN A 1 111 ? -2.622 0.498 -7.256 1.00 92.19 111 ASN A CA 1
ATOM 847 C C . ASN A 1 111 ? -3.222 -0.752 -7.905 1.00 92.19 111 ASN A C 1
ATOM 849 O O . ASN A 1 111 ? -2.582 -1.385 -8.738 1.00 92.19 111 ASN A O 1
ATOM 853 N N . LEU A 1 112 ? -4.473 -1.091 -7.598 1.00 90.50 112 LEU A N 1
ATOM 854 C CA . LEU A 1 112 ? -5.148 -2.208 -8.248 1.00 90.50 112 LEU A CA 1
ATOM 855 C C . LEU A 1 112 ? -5.317 -1.946 -9.747 1.00 90.50 112 LEU A C 1
ATOM 857 O O . LEU A 1 112 ? -5.023 -2.823 -10.551 1.00 90.50 112 LEU A O 1
ATOM 861 N N . THR A 1 113 ? -5.718 -0.730 -10.128 1.00 89.81 113 THR A N 1
ATOM 862 C CA . THR A 1 113 ? -5.873 -0.352 -11.541 1.00 89.81 113 THR A CA 1
ATOM 863 C C . THR A 1 113 ? -4.546 -0.450 -12.296 1.00 89.81 113 THR A C 1
ATOM 865 O O . THR A 1 113 ? -4.509 -0.988 -13.401 1.00 89.81 113 THR A O 1
ATOM 868 N N . TYR A 1 114 ? -3.444 0.008 -11.692 1.00 88.19 114 TYR A N 1
ATOM 869 C CA . TYR A 1 114 ? -2.107 -0.124 -12.276 1.00 88.19 114 TYR A CA 1
ATOM 870 C C . TYR A 1 114 ? -1.639 -1.586 -12.355 1.00 88.19 114 TYR A C 1
ATOM 872 O O . TYR A 1 114 ? -1.175 -2.035 -13.398 1.00 88.19 114 TYR A O 1
ATOM 880 N N . GLY A 1 115 ? -1.787 -2.358 -11.276 1.00 86.69 115 GLY A N 1
ATOM 881 C CA . GLY A 1 115 ? -1.411 -3.770 -11.270 1.00 86.69 115 GLY A CA 1
ATOM 882 C C . GLY A 1 115 ? -2.174 -4.564 -12.331 1.00 86.69 115 GLY A C 1
ATOM 883 O O . GLY A 1 115 ? -1.575 -5.322 -13.088 1.00 86.69 115 GLY A O 1
ATOM 884 N N . VAL A 1 116 ? -3.484 -4.332 -12.446 1.00 88.00 116 VAL A N 1
ATOM 885 C CA . VAL A 1 116 ? -4.327 -4.957 -13.472 1.00 88.00 116 VAL A CA 1
ATOM 886 C C . VAL A 1 116 ? -3.910 -4.523 -14.877 1.00 88.00 116 VAL A C 1
ATOM 888 O O . VAL A 1 116 ? -3.823 -5.378 -15.753 1.00 88.00 116 VAL A O 1
ATOM 891 N N . SER A 1 117 ? -3.605 -3.242 -15.113 1.00 86.25 117 SER A N 1
ATOM 892 C CA . SER A 1 117 ? -3.191 -2.788 -16.448 1.00 86.25 117 SER A CA 1
ATOM 893 C C . SER A 1 117 ? -1.887 -3.448 -16.904 1.00 86.25 117 SER A C 1
ATOM 895 O O . SER A 1 117 ? -1.798 -3.897 -18.046 1.00 86.25 117 SER A O 1
ATOM 897 N N . VAL A 1 118 ? -0.909 -3.599 -16.005 1.00 84.31 118 VAL A N 1
ATOM 898 C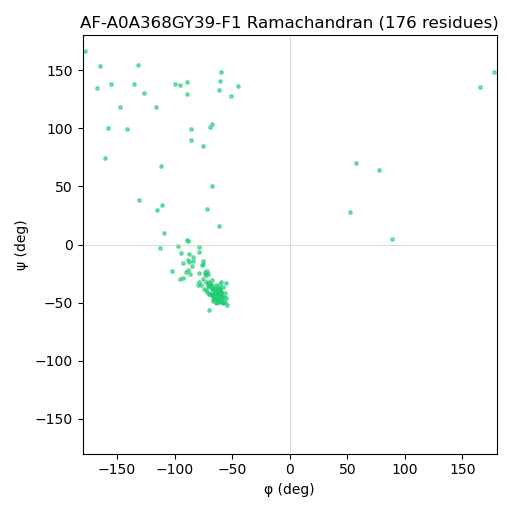 CA . VAL A 1 118 ? 0.356 -4.293 -16.291 1.00 84.31 118 VAL A CA 1
ATOM 899 C C . VAL A 1 118 ? 0.133 -5.789 -16.524 1.00 84.31 118 VAL A C 1
ATOM 901 O O . VAL A 1 118 ? 0.703 -6.353 -17.459 1.00 84.31 118 VAL A O 1
ATOM 904 N N . LEU A 1 119 ? -0.720 -6.436 -15.723 1.00 83.12 119 LEU A N 1
ATOM 905 C CA . LEU A 1 119 ? -1.053 -7.853 -15.895 1.00 83.12 119 LEU A CA 1
ATOM 906 C C . LEU A 1 119 ? -1.756 -8.115 -17.232 1.00 83.12 119 LEU A C 1
ATOM 908 O O . LEU A 1 119 ? -1.400 -9.063 -17.926 1.00 83.12 119 LEU A O 1
ATOM 912 N N . LEU A 1 120 ? -2.695 -7.253 -17.631 1.00 83.50 120 LEU A N 1
ATOM 913 C CA . LEU A 1 120 ? -3.380 -7.355 -18.923 1.00 83.50 120 LEU A CA 1
ATOM 914 C C . LEU A 1 120 ? -2.449 -7.066 -20.108 1.00 83.50 120 LEU A C 1
ATOM 916 O O . LEU A 1 120 ? -2.593 -7.677 -21.161 1.00 83.50 120 LEU A O 1
ATOM 920 N N . ALA A 1 121 ? -1.480 -6.164 -19.940 1.00 77.56 121 ALA A N 1
ATOM 921 C CA . ALA A 1 121 ? -0.486 -5.845 -20.964 1.00 77.56 121 ALA A CA 1
ATOM 922 C C . ALA A 1 121 ? 0.651 -6.880 -21.066 1.00 77.56 121 ALA A C 1
ATOM 924 O O . ALA A 1 121 ? 1.503 -6.776 -21.954 1.00 77.56 121 ALA A O 1
ATOM 925 N N . THR A 1 122 ? 0.701 -7.868 -20.164 1.00 74.44 122 THR A N 1
ATOM 926 C CA . THR A 1 122 ? 1.798 -8.836 -20.107 1.00 74.44 122 THR A CA 1
ATOM 927 C C . THR A 1 122 ? 1.764 -9.757 -21.326 1.00 74.44 122 THR A C 1
ATOM 929 O O . THR A 1 122 ? 1.006 -10.717 -21.400 1.00 74.44 122 THR A O 1
ATOM 932 N N . THR A 1 123 ? 2.639 -9.464 -22.284 1.00 72.12 123 THR A N 1
ATOM 933 C CA . THR A 1 123 ? 2.788 -10.184 -23.559 1.00 72.12 123 THR A CA 1
ATOM 934 C C . THR A 1 123 ? 3.870 -11.271 -23.512 1.00 72.12 123 THR A C 1
ATOM 936 O O . THR A 1 123 ? 3.979 -12.072 -24.435 1.00 72.12 123 THR A O 1
ATOM 939 N N . GLY A 1 124 ? 4.650 -11.352 -22.425 1.00 78.44 124 GLY A N 1
ATOM 940 C CA . GLY A 1 124 ? 5.663 -12.390 -22.219 1.00 78.44 124 GLY A CA 1
ATOM 941 C C . GLY A 1 124 ? 6.387 -12.283 -20.872 1.00 78.44 124 GLY A C 1
ATOM 942 O O . GLY A 1 124 ? 6.321 -11.261 -20.187 1.00 78.44 124 GLY A O 1
ATOM 943 N N . TRP A 1 125 ? 7.118 -13.340 -20.500 1.00 75.94 125 TRP A N 1
ATOM 944 C CA . TRP A 1 125 ? 7.817 -13.438 -19.208 1.00 75.94 125 TRP A CA 1
ATOM 945 C C . TRP A 1 125 ? 8.876 -12.343 -19.002 1.00 75.94 125 TRP A C 1
ATOM 947 O O . TRP A 1 125 ? 9.003 -11.793 -17.912 1.00 75.94 125 TRP A O 1
ATOM 957 N N . LEU A 1 126 ? 9.598 -11.956 -20.058 1.00 73.44 126 LEU A N 1
ATOM 958 C CA . LEU A 1 126 ? 10.594 -10.878 -19.994 1.00 73.44 126 LEU A CA 1
ATOM 959 C C . LEU A 1 126 ? 9.968 -9.510 -19.693 1.00 73.44 126 LEU A C 1
ATOM 961 O O . LEU A 1 126 ? 10.526 -8.738 -18.918 1.00 73.44 126 LEU A O 1
ATOM 965 N N . PHE A 1 127 ? 8.795 -9.228 -20.267 1.00 76.50 127 PHE A N 1
ATOM 966 C CA . PH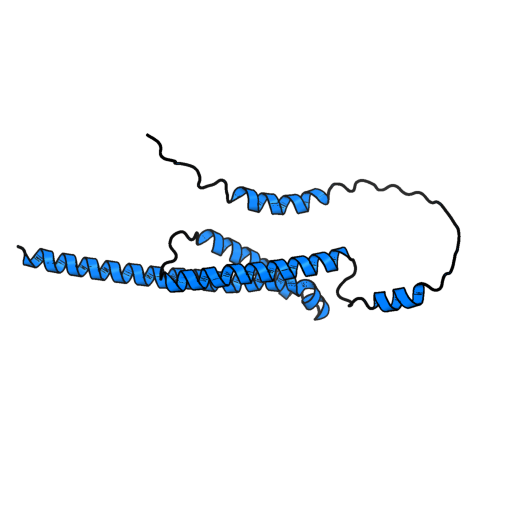E A 1 127 ? 8.054 -7.997 -19.993 1.00 76.50 127 PHE A CA 1
ATOM 967 C C . PHE A 1 127 ? 7.600 -7.954 -18.530 1.00 76.50 127 PHE A C 1
ATOM 969 O O . PHE A 1 127 ? 7.780 -6.947 -17.850 1.00 76.50 127 PHE A O 1
ATOM 976 N N . PHE A 1 128 ? 7.090 -9.080 -18.027 1.00 79.81 128 PHE A N 1
ATOM 977 C CA . PHE A 1 128 ? 6.698 -9.221 -16.629 1.00 79.81 128 PHE A CA 1
ATOM 978 C C . PHE A 1 128 ? 7.872 -8.970 -15.672 1.00 79.81 128 PHE A C 1
ATOM 980 O O . PHE A 1 128 ? 7.759 -8.147 -14.766 1.00 79.81 128 PHE A O 1
ATOM 987 N N . LEU A 1 129 ? 9.021 -9.619 -15.910 1.00 79.75 129 LEU A N 1
ATOM 988 C CA . LEU A 1 129 ? 10.226 -9.443 -15.094 1.00 79.75 129 LEU A CA 1
ATOM 989 C C . LEU A 1 129 ? 10.760 -8.011 -15.135 1.00 79.75 129 LEU A C 1
ATOM 991 O O . LEU A 1 129 ? 11.173 -7.489 -14.103 1.00 79.75 129 LEU A O 1
ATOM 995 N N . ARG A 1 130 ? 10.714 -7.350 -16.296 1.00 78.31 130 ARG A N 1
ATOM 996 C CA . ARG A 1 130 ? 11.110 -5.944 -16.407 1.00 78.31 130 ARG A CA 1
ATOM 997 C C . ARG A 1 130 ? 10.259 -5.053 -15.518 1.00 78.31 130 ARG A C 1
ATOM 999 O O . ARG A 1 130 ? 10.800 -4.166 -14.869 1.00 78.31 130 ARG A O 1
ATOM 1006 N N . HIS A 1 131 ? 8.954 -5.310 -15.451 1.00 82.25 131 HIS A N 1
ATOM 1007 C CA . HIS A 1 131 ? 8.029 -4.490 -14.678 1.00 82.25 131 HIS A CA 1
ATOM 1008 C C . HIS A 1 131 ? 7.852 -4.922 -13.209 1.00 82.25 131 HIS A C 1
ATOM 1010 O O . HIS A 1 131 ? 7.071 -4.307 -12.478 1.00 82.25 131 HIS A O 1
ATOM 1016 N N . LEU A 1 132 ? 8.600 -5.932 -12.748 1.00 84.50 132 LEU A N 1
ATOM 1017 C CA . LEU A 1 132 ? 8.439 -6.525 -11.420 1.00 84.50 132 LEU A CA 1
ATOM 1018 C C . LEU A 1 132 ? 8.522 -5.540 -10.251 1.00 84.50 132 LEU A C 1
ATOM 1020 O O . LEU A 1 132 ? 7.668 -5.646 -9.381 1.00 84.50 132 LEU A O 1
ATOM 1024 N N . PRO A 1 133 ? 9.480 -4.598 -10.162 1.00 85.38 133 PRO A N 1
ATOM 1025 C CA . PRO A 1 133 ? 9.577 -3.719 -8.997 1.00 85.38 133 PRO A CA 1
ATOM 1026 C C . PRO A 1 133 ? 8.350 -2.829 -8.828 1.00 85.38 133 PRO A C 1
ATOM 1028 O O . PRO A 1 133 ? 7.861 -2.648 -7.713 1.00 85.38 133 PRO A O 1
ATOM 1031 N N . TRP A 1 134 ? 7.809 -2.318 -9.935 1.00 84.56 134 TRP A N 1
ATOM 1032 C CA . TRP A 1 134 ? 6.592 -1.509 -9.915 1.00 84.56 134 TRP A CA 1
ATOM 1033 C C . TRP A 1 134 ? 5.358 -2.362 -9.631 1.00 84.56 134 TRP A C 1
ATOM 1035 O O . TRP A 1 134 ? 4.494 -1.945 -8.862 1.00 84.56 134 TRP A O 1
ATOM 1045 N N . LEU A 1 135 ? 5.291 -3.574 -10.189 1.00 87.81 135 LEU A N 1
ATOM 1046 C CA . LEU A 1 135 ? 4.200 -4.505 -9.915 1.00 87.81 135 LEU A CA 1
ATOM 1047 C C . LEU A 1 135 ? 4.217 -4.983 -8.458 1.00 87.81 135 LEU A C 1
ATOM 1049 O O . LEU A 1 135 ? 3.178 -5.002 -7.807 1.00 87.81 135 LEU A O 1
ATOM 1053 N N . ALA A 1 136 ? 5.393 -5.319 -7.929 1.00 88.44 136 ALA A N 1
ATOM 1054 C CA . ALA A 1 136 ? 5.602 -5.703 -6.542 1.00 88.44 136 ALA A CA 1
ATOM 1055 C C . ALA A 1 136 ? 5.235 -4.548 -5.613 1.00 88.44 136 ALA A C 1
ATOM 1057 O O . ALA A 1 136 ? 4.469 -4.752 -4.677 1.00 88.44 136 ALA A O 1
ATOM 1058 N N . GLY A 1 137 ? 5.708 -3.333 -5.905 1.00 88.56 137 GLY A N 1
ATOM 1059 C CA . GLY A 1 137 ? 5.307 -2.129 -5.187 1.00 88.56 137 GLY A CA 1
ATOM 1060 C C . GLY A 1 137 ? 3.791 -1.970 -5.177 1.00 88.56 137 GLY A C 1
ATOM 1061 O O . GLY A 1 137 ? 3.197 -1.875 -4.114 1.00 88.56 137 GLY A O 1
ATOM 1062 N N . SER A 1 138 ? 3.142 -2.035 -6.333 1.00 90.75 138 SER A N 1
ATOM 1063 C CA . SER A 1 138 ? 1.708 -1.788 -6.445 1.00 90.75 138 SER A CA 1
ATOM 1064 C C . SER A 1 138 ? 0.841 -2.892 -5.825 1.00 90.75 138 SER A C 1
ATOM 1066 O O . SER A 1 138 ? 0.068 -2.635 -4.900 1.00 90.75 138 SER A O 1
ATOM 1068 N N . LEU A 1 139 ? 1.005 -4.143 -6.262 1.00 90.56 139 LEU A N 1
ATOM 1069 C CA . LEU A 1 139 ? 0.226 -5.276 -5.763 1.00 90.56 139 LEU A CA 1
ATOM 1070 C C . LEU A 1 139 ? 0.565 -5.589 -4.301 1.00 90.56 139 LEU A C 1
ATOM 1072 O O . LEU A 1 139 ? -0.328 -5.865 -3.503 1.00 90.56 139 LEU A O 1
ATOM 1076 N N . GLY A 1 140 ? 1.841 -5.485 -3.923 1.00 90.50 140 GLY A N 1
ATOM 1077 C CA . GLY A 1 140 ? 2.274 -5.605 -2.534 1.00 90.50 140 GLY A CA 1
ATOM 1078 C C . GLY A 1 140 ? 1.670 -4.513 -1.651 1.00 90.50 140 GLY A C 1
ATOM 1079 O O . GLY A 1 140 ? 1.198 -4.821 -0.558 1.00 90.50 140 GLY A O 1
ATOM 1080 N N . CYS A 1 141 ? 1.593 -3.261 -2.129 1.00 91.50 141 CYS A N 1
ATOM 1081 C CA . CYS A 1 141 ? 0.870 -2.196 -1.425 1.00 91.50 141 CYS A CA 1
ATOM 1082 C C . CYS A 1 141 ? -0.590 -2.579 -1.177 1.00 91.50 141 CYS A C 1
ATOM 1084 O O . CYS A 1 141 ? -1.034 -2.512 -0.033 1.00 91.50 141 CYS A O 1
ATOM 1086 N N . VAL A 1 142 ? -1.302 -3.042 -2.212 1.00 92.94 142 VAL A N 1
ATOM 1087 C CA . VAL A 1 142 ? -2.705 -3.478 -2.096 1.00 92.94 142 VAL A CA 1
ATOM 1088 C C . VAL A 1 142 ? -2.856 -4.578 -1.048 1.00 92.94 142 VAL A C 1
ATOM 1090 O O . VAL A 1 142 ? -3.747 -4.500 -0.205 1.00 92.94 142 VAL A O 1
ATOM 1093 N N . MET A 1 143 ? -1.965 -5.572 -1.050 1.00 92.69 143 MET A N 1
ATOM 1094 C CA . MET A 1 143 ? -2.003 -6.666 -0.076 1.00 92.69 143 MET A CA 1
ATOM 1095 C C . MET A 1 143 ? -1.873 -6.159 1.366 1.00 92.69 143 MET A C 1
ATOM 1097 O O . MET A 1 143 ? -2.689 -6.510 2.219 1.00 92.69 143 MET A O 1
ATOM 1101 N N . PHE A 1 144 ? -0.895 -5.295 1.652 1.00 91.19 144 PHE A N 1
ATOM 1102 C CA . PHE A 1 144 ? -0.729 -4.732 2.997 1.00 91.19 144 PHE A CA 1
ATOM 1103 C C . PHE A 1 144 ? -1.881 -3.804 3.399 1.00 91.19 144 PHE A C 1
ATOM 1105 O O . PHE A 1 144 ? -2.320 -3.831 4.552 1.00 91.19 144 PHE A O 1
ATOM 1112 N N . ASP A 1 145 ? -2.399 -3.013 2.464 1.00 91.81 145 ASP A N 1
ATOM 1113 C CA . ASP A 1 145 ? -3.502 -2.091 2.715 1.00 91.81 145 ASP A CA 1
ATOM 1114 C C . ASP A 1 145 ? -4.802 -2.845 3.050 1.00 91.81 145 ASP A C 1
ATOM 1116 O O . ASP A 1 145 ? -5.492 -2.473 4.001 1.00 91.81 145 ASP A O 1
ATOM 1120 N N . ILE A 1 146 ? -5.094 -3.967 2.376 1.00 92.50 146 ILE A N 1
ATOM 1121 C CA . ILE A 1 146 ? -6.235 -4.846 2.705 1.00 92.50 146 ILE A CA 1
ATOM 1122 C C . ILE A 1 146 ? -6.110 -5.415 4.123 1.00 92.50 146 ILE A C 1
ATOM 1124 O O . ILE A 1 146 ? -7.102 -5.460 4.856 1.00 92.50 146 ILE A O 1
ATOM 1128 N N . VAL A 1 147 ? -4.907 -5.821 4.546 1.00 92.25 147 VAL A N 1
ATOM 1129 C CA . VAL A 1 147 ? -4.674 -6.318 5.914 1.00 92.25 147 VAL A CA 1
ATOM 1130 C C . VAL A 1 147 ? -4.980 -5.227 6.940 1.00 92.25 147 VAL A C 1
ATOM 1132 O O . VAL A 1 147 ? -5.662 -5.485 7.933 1.00 92.25 147 VAL A O 1
ATOM 1135 N N . VAL A 1 148 ? -4.527 -3.995 6.698 1.00 90.44 148 VAL A N 1
ATOM 1136 C CA . VAL A 1 148 ? -4.789 -2.855 7.589 1.00 90.44 148 VAL A CA 1
ATOM 1137 C C . VAL A 1 148 ? -6.282 -2.513 7.645 1.00 90.44 148 VAL A C 1
ATOM 1139 O O . VAL A 1 148 ? -6.813 -2.299 8.737 1.00 90.44 148 VAL A O 1
ATOM 1142 N N . ILE A 1 149 ? -6.975 -2.500 6.5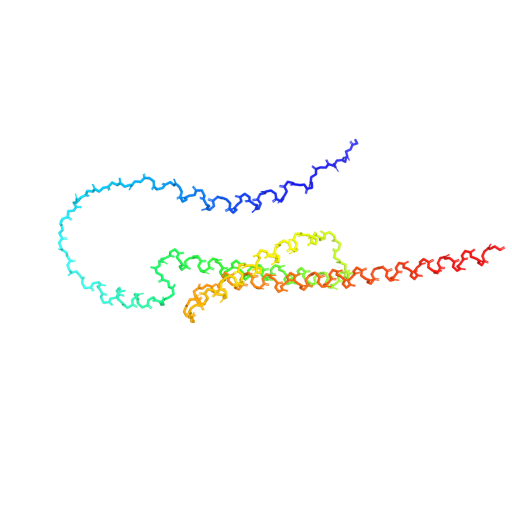03 1.00 90.44 149 ILE A N 1
ATOM 1143 C CA . ILE A 1 149 ? -8.428 -2.277 6.439 1.00 90.44 149 ILE A CA 1
ATOM 1144 C C . ILE A 1 149 ? -9.169 -3.376 7.215 1.00 90.44 149 ILE A C 1
ATOM 1146 O O . ILE A 1 149 ? -10.051 -3.086 8.023 1.00 90.44 149 ILE A O 1
ATOM 1150 N N . SER A 1 150 ? -8.769 -4.635 7.035 1.00 90.25 150 SER A N 1
ATOM 1151 C CA . SER A 1 150 ? -9.356 -5.773 7.750 1.00 90.25 150 SER A CA 1
ATOM 1152 C C . SER A 1 150 ? -9.176 -5.640 9.266 1.00 90.25 150 SER A C 1
ATOM 1154 O O . SER A 1 150 ? -10.126 -5.834 10.025 1.00 90.25 150 SER A O 1
ATOM 1156 N N . GLN A 1 151 ? -7.983 -5.234 9.720 1.00 90.12 151 GLN A N 1
ATOM 1157 C CA . GLN A 1 151 ? -7.735 -4.939 11.135 1.00 90.12 151 GLN A CA 1
ATOM 1158 C C . GLN A 1 151 ? -8.636 -3.817 11.654 1.00 90.12 151 GLN A C 1
ATOM 1160 O O . GLN A 1 151 ? -9.184 -3.939 12.750 1.00 90.12 151 GLN A O 1
ATOM 1165 N N . TYR A 1 152 ? -8.822 -2.747 10.878 1.00 89.38 152 TYR A N 1
ATOM 1166 C CA . TYR A 1 152 ? -9.699 -1.646 11.264 1.00 89.38 152 TYR A CA 1
ATOM 1167 C C . TYR A 1 152 ? -11.129 -2.131 11.531 1.00 89.38 152 TYR A C 1
ATOM 1169 O O . TYR A 1 152 ? -11.688 -1.821 12.585 1.00 89.38 152 TYR A O 1
ATOM 1177 N N . TYR A 1 153 ? -11.715 -2.909 10.616 1.00 88.81 153 TYR A N 1
ATOM 1178 C CA . TYR A 1 153 ? -13.079 -3.418 10.785 1.00 88.81 153 TYR A CA 1
ATOM 1179 C C . TYR A 1 153 ? -13.200 -4.356 11.984 1.00 88.81 153 TYR A C 1
ATOM 1181 O O . TYR A 1 153 ? -14.125 -4.214 12.785 1.00 88.81 153 TYR A O 1
ATOM 1189 N N . TYR A 1 154 ? -12.231 -5.257 12.156 1.00 91.25 154 TYR A N 1
ATOM 1190 C CA . TYR A 1 154 ? -12.206 -6.179 13.287 1.00 91.25 154 TYR A CA 1
ATOM 1191 C C . TYR A 1 154 ? -12.181 -5.444 14.638 1.00 91.25 154 TYR A C 1
ATOM 1193 O O . TYR A 1 154 ? -12.969 -5.748 15.535 1.00 91.25 154 TYR A O 1
ATOM 1201 N N . TYR A 1 155 ? -11.319 -4.433 14.786 1.00 88.56 155 TYR A N 1
ATOM 1202 C CA . TYR A 1 155 ? -11.216 -3.675 16.036 1.00 88.56 155 TYR A CA 1
ATOM 1203 C C . TYR A 1 155 ? -12.370 -2.698 16.256 1.00 88.56 155 TYR A C 1
ATOM 1205 O O . TYR A 1 155 ? -12.749 -2.459 17.402 1.00 88.56 155 TYR A O 1
ATOM 1213 N N . SER A 1 156 ? -12.966 -2.174 15.184 1.00 86.94 156 SER A N 1
ATOM 1214 C CA . SER A 1 156 ? -14.142 -1.305 15.284 1.00 86.94 156 SER A CA 1
ATOM 1215 C C . SER A 1 156 ? -15.360 -2.078 15.786 1.00 86.94 156 SER A C 1
ATOM 1217 O O . SER A 1 156 ? -16.032 -1.612 16.703 1.00 86.94 156 SER A O 1
ATOM 1219 N N . LYS A 1 157 ? -15.581 -3.297 15.271 1.00 89.06 157 LYS A N 1
ATOM 1220 C CA . LYS A 1 157 ? -16.663 -4.176 15.729 1.00 89.06 157 LYS A CA 1
ATOM 1221 C C . LYS A 1 157 ? -16.511 -4.538 17.209 1.00 89.06 157 LYS A C 1
ATOM 1223 O O . LYS A 1 157 ? -17.434 -4.334 17.987 1.00 89.06 157 LYS A O 1
ATOM 1228 N N . LYS A 1 158 ? -15.315 -4.976 17.620 1.00 88.38 158 LYS A N 1
ATOM 1229 C CA . LYS A 1 158 ? -15.046 -5.338 19.022 1.00 88.38 158 LYS A CA 1
ATOM 1230 C C . LYS A 1 158 ? -15.247 -4.160 19.986 1.00 88.38 158 LYS A C 1
ATOM 1232 O O . LYS A 1 158 ? -15.732 -4.346 21.102 1.00 88.38 158 LYS A O 1
ATOM 1237 N N . LYS A 1 159 ? -14.864 -2.947 19.567 1.00 87.88 159 LYS A N 1
ATOM 1238 C CA . LYS A 1 159 ? -15.066 -1.726 20.359 1.00 87.88 159 LYS A CA 1
ATOM 1239 C C . LYS A 1 159 ? -16.553 -1.421 20.557 1.00 87.88 159 LYS A C 1
ATOM 1241 O O . LYS A 1 159 ? -16.929 -1.021 21.652 1.00 87.88 159 LYS A O 1
ATOM 1246 N N . GLN A 1 160 ? -17.368 -1.606 19.520 1.00 88.31 160 GLN A N 1
ATOM 1247 C CA . GLN A 1 160 ? -18.812 -1.396 19.593 1.00 88.31 160 GLN A CA 1
ATOM 1248 C C . GLN A 1 160 ? -19.480 -2.418 20.524 1.00 88.31 160 GLN A C 1
ATOM 1250 O O . GLN A 1 160 ? -20.154 -2.013 21.461 1.00 88.31 160 GLN A O 1
ATOM 1255 N N . GLU A 1 161 ? -19.178 -3.710 20.363 1.00 91.12 161 GLU A N 1
ATOM 1256 C CA . GLU A 1 161 ? -19.710 -4.778 21.231 1.00 91.12 161 GLU A CA 1
ATOM 1257 C C . GLU A 1 161 ? -19.400 -4.535 22.717 1.00 91.12 161 GLU A C 1
ATOM 1259 O O . GLU A 1 161 ? -20.256 -4.718 23.576 1.00 91.12 161 GLU A O 1
ATOM 1264 N N . SER A 1 162 ? -18.182 -4.083 23.037 1.00 89.81 162 SER A N 1
ATOM 1265 C CA . SER A 1 162 ? -17.807 -3.792 24.430 1.00 89.81 162 SER A CA 1
ATOM 1266 C C . SER A 1 162 ? -18.577 -2.596 25.003 1.00 89.81 162 SER A C 1
ATOM 1268 O O . SER A 1 162 ? -18.926 -2.608 26.179 1.00 89.81 162 SER A O 1
ATOM 1270 N N . ALA A 1 163 ? -18.851 -1.580 24.177 1.00 90.88 163 ALA A N 1
ATOM 1271 C CA . ALA A 1 163 ? -19.607 -0.400 24.586 1.00 90.88 163 ALA A CA 1
ATOM 1272 C C . ALA A 1 163 ? -21.096 -0.711 24.805 1.00 90.88 163 ALA A C 1
ATOM 1274 O O . ALA A 1 163 ? -21.700 -0.156 25.720 1.00 90.88 163 ALA A O 1
ATOM 1275 N N . ASP A 1 164 ? -21.675 -1.600 23.997 1.00 92.94 164 ASP A N 1
ATOM 1276 C CA . ASP A 1 164 ? -23.071 -2.019 24.139 1.00 92.94 164 ASP A CA 1
ATOM 1277 C C . ASP A 1 164 ? -23.272 -2.829 25.435 1.00 92.94 164 ASP A C 1
ATOM 1279 O O . ASP A 1 164 ? -24.184 -2.532 26.203 1.00 92.94 164 ASP A O 1
ATOM 1283 N N . ILE A 1 165 ? -22.355 -3.757 25.748 1.00 94.62 165 ILE A N 1
ATOM 1284 C CA . ILE A 1 165 ? -22.367 -4.524 27.011 1.00 94.62 165 ILE A CA 1
ATOM 1285 C C . ILE A 1 165 ? -22.211 -3.606 28.231 1.00 94.62 165 ILE A C 1
ATOM 1287 O O . ILE A 1 165 ? -22.873 -3.797 29.249 1.00 94.62 165 ILE A O 1
ATOM 1291 N N . GLU A 1 166 ? -21.311 -2.620 28.167 1.00 94.06 166 GLU A N 1
ATOM 1292 C CA . GLU A 1 166 ? -21.125 -1.663 29.263 1.00 94.06 166 GLU A CA 1
ATOM 1293 C C . GLU A 1 166 ? -22.385 -0.819 29.486 1.00 94.06 166 GLU A C 1
ATOM 1295 O O . GLU A 1 166 ? -22.784 -0.613 30.628 1.00 94.06 166 GLU A O 1
ATOM 1300 N N . ARG A 1 167 ? -23.061 -0.397 28.411 1.00 94.75 167 ARG A N 1
ATOM 1301 C CA . ARG A 1 167 ? -24.339 0.321 28.501 1.00 94.75 167 ARG A CA 1
ATOM 1302 C C . ARG A 1 167 ? -25.445 -0.523 29.126 1.00 94.75 167 ARG A C 1
ATOM 1304 O O . ARG A 1 167 ? -26.149 -0.008 29.983 1.00 94.75 167 ARG A O 1
ATOM 1311 N N . GLU A 1 168 ? -25.582 -1.787 28.738 1.00 94.50 168 GLU A N 1
ATOM 1312 C CA . GLU A 1 168 ? -26.593 -2.695 29.300 1.00 94.50 168 GLU A CA 1
ATOM 1313 C C . GLU A 1 168 ? -26.415 -2.876 30.816 1.00 94.50 168 GLU A C 1
ATOM 1315 O O . GLU A 1 168 ? -27.369 -2.723 31.573 1.00 94.50 168 GLU A O 1
ATOM 1320 N N . ARG A 1 169 ? -25.172 -3.063 31.281 1.00 92.88 169 ARG A N 1
ATOM 1321 C CA . ARG A 1 169 ? -24.850 -3.163 32.718 1.00 92.88 169 ARG A CA 1
ATOM 1322 C C . ARG A 1 169 ? -25.143 -1.886 33.501 1.00 92.88 169 ARG A C 1
ATOM 1324 O O . ARG A 1 169 ? -25.479 -1.947 34.679 1.00 92.88 169 ARG A O 1
ATOM 1331 N N . LEU A 1 170 ? -24.951 -0.723 32.879 1.00 93.25 170 LEU A N 1
ATOM 1332 C CA . LEU A 1 170 ? -25.254 0.558 33.516 1.00 93.25 170 LEU A CA 1
ATOM 1333 C C . LEU A 1 170 ? -26.765 0.763 33.678 1.00 93.25 170 LEU A C 1
ATOM 1335 O O . LEU A 1 170 ? -27.171 1.322 34.690 1.00 93.25 170 LEU A O 1
ATOM 1339 N N . LEU A 1 171 ? -27.569 0.295 32.717 1.00 92.62 171 LEU A N 1
ATOM 1340 C CA . LEU A 1 171 ? -29.033 0.345 32.791 1.00 92.62 171 LEU A CA 1
ATOM 1341 C C . LEU A 1 171 ? -29.582 -0.623 33.851 1.00 92.62 171 LEU A C 1
ATOM 1343 O O . LEU A 1 171 ? -30.433 -0.244 34.644 1.00 92.62 171 LEU A O 1
ATOM 1347 N N . GLU A 1 172 ? -29.043 -1.842 33.927 1.00 92.81 172 GLU A N 1
ATOM 1348 C CA . GLU A 1 172 ? -29.452 -2.826 34.942 1.00 92.81 172 GLU A CA 1
ATOM 1349 C C . GLU A 1 172 ? -29.202 -2.327 36.377 1.00 92.81 172 GLU A C 1
ATOM 1351 O O . GLU A 1 172 ? -30.049 -2.500 37.255 1.00 92.81 172 GLU A O 1
ATOM 1356 N N . ASN A 1 173 ? -28.061 -1.668 36.611 1.00 90.31 173 ASN A N 1
ATOM 1357 C CA . ASN A 1 173 ? -27.736 -1.101 37.920 1.00 90.31 173 ASN A CA 1
ATOM 1358 C C . ASN A 1 173 ? -28.623 0.099 38.284 1.00 90.31 173 ASN A C 1
ATOM 1360 O O . ASN A 1 173 ? -28.945 0.253 39.456 1.00 90.31 173 ASN A O 1
ATOM 1364 N N . SER A 1 174 ? -29.029 0.939 37.321 1.00 87.31 174 SER A N 1
ATOM 1365 C CA . SER A 1 174 ? -29.905 2.081 37.627 1.00 87.31 174 SER A CA 1
ATOM 1366 C C . SER A 1 174 ? -31.309 1.662 38.057 1.00 87.31 174 SER A C 1
ATOM 1368 O O . SER A 1 174 ? -31.906 2.348 38.877 1.00 87.31 174 SER A O 1
ATOM 1370 N N . ASP A 1 175 ? -31.812 0.533 37.553 1.00 85.50 175 ASP A N 1
ATOM 1371 C CA . ASP A 1 175 ? -33.145 0.022 37.897 1.00 85.50 175 ASP A CA 1
ATOM 1372 C C . ASP A 1 175 ? -33.200 -0.613 39.302 1.00 85.50 175 ASP A C 1
ATOM 1374 O O . ASP A 1 175 ? -34.281 -0.818 39.844 1.00 85.50 175 ASP A O 1
ATOM 1378 N N . HIS A 1 176 ? -32.049 -0.952 39.896 1.00 77.62 176 HIS A N 1
ATOM 1379 C CA . HIS A 1 176 ? -31.967 -1.537 41.243 1.00 77.62 176 HIS A CA 1
ATOM 1380 C C . HIS A 1 176 ? -31.875 -0.489 42.367 1.00 77.62 176 HIS A C 1
ATOM 1382 O O . HIS A 1 176 ? -32.032 -0.851 43.535 1.00 77.62 176 HIS A O 1
ATOM 1388 N N . ASP A 1 177 ? -31.606 0.775 42.027 1.00 72.94 177 ASP A N 1
ATOM 1389 C CA . ASP A 1 177 ? -31.440 1.879 42.981 1.00 72.94 177 ASP A CA 1
ATOM 1390 C C . ASP A 1 177 ? -32.731 2.726 43.172 1.00 72.94 177 ASP A C 1
ATOM 1392 O O . ASP A 1 177 ? -32.722 3.658 43.983 1.00 72.94 177 ASP A O 1
ATOM 1396 N N . GLU A 1 178 ? -33.830 2.412 42.461 1.00 57.31 178 GLU A N 1
ATOM 1397 C CA . GLU A 1 178 ? -35.201 2.949 42.673 1.00 57.31 178 GLU A CA 1
ATOM 1398 C C . GLU A 1 178 ? -36.063 2.044 43.573 1.00 57.31 178 GLU A C 1
ATOM 1400 O O . GLU A 1 178 ? -36.816 2.605 44.408 1.00 57.31 178 GLU A O 1
#

Organism: Ancylostoma caninum (NCBI:txid29170)

Secondary structure (DSSP, 8-state):
-------SSTTTHHHHHHHHHTTGGGG-----------------S-HHHHHHHS---TT-SSHHHHHHHHHHHHHHHHHHHHHHHHHHHHHHHT--TT--HHHHHHHHHHHHHHHHHHHHT--SHHHHHHTHHHHHHHHHHHHHHHHHHHHHHHHHHHHHHHHHHHHHHHHHHHHT--

Nearest PDB structures (foldseek):
  7o3y-assembly1_E  TM=3.281E-01  e=5.187E+00  Synechocystis sp. PCC 6803 substr. Kazusa
  7o3w-assembly1_A  TM=3.215E-01  e=5.835E+00  Synechocystis sp. PCC 6803 substr. Kazusa
  7o3y-assembly1_F  TM=3.269E-01  e=7.385E+00  Synechocystis sp. PCC 6803 substr. Kazusa